Protein AF-A0A0R0HKE1-F1 (afdb_monomer_lite)

Structure (mmCIF, N/CA/C/O backbone):
data_AF-A0A0R0HKE1-F1
#
_entry.id   AF-A0A0R0HKE1-F1
#
loop_
_atom_site.group_PDB
_atom_site.id
_atom_site.type_symbol
_atom_site.label_atom_id
_atom_site.label_alt_id
_atom_site.label_comp_id
_atom_site.label_asym_id
_atom_site.label_entity_id
_atom_site.label_seq_id
_atom_site.pdbx_PDB_ins_code
_atom_site.Cartn_x
_atom_site.Cartn_y
_atom_site.Cartn_z
_atom_site.occupancy
_atom_site.B_iso_or_equiv
_atom_site.auth_seq_id
_atom_site.auth_comp_id
_atom_site.auth_asym_id
_atom_site.auth_atom_id
_atom_site.pdbx_PDB_model_num
ATOM 1 N N . MET A 1 1 ? -34.635 -95.091 41.620 1.00 47.88 1 MET A N 1
ATOM 2 C CA . MET A 1 1 ? -33.522 -95.047 40.649 1.00 47.88 1 MET A CA 1
ATOM 3 C C . MET A 1 1 ? -33.398 -93.628 40.134 1.00 47.88 1 MET A C 1
ATOM 5 O O . MET A 1 1 ? -34.399 -92.927 40.100 1.00 47.88 1 MET A O 1
ATOM 9 N N . ALA A 1 2 ? -32.154 -93.229 39.904 1.00 53.66 2 ALA A N 1
ATOM 10 C CA . ALA A 1 2 ? -31.655 -91.871 39.761 1.00 53.66 2 ALA A CA 1
ATOM 11 C C . ALA A 1 2 ? -31.884 -91.221 38.379 1.00 53.66 2 ALA A C 1
ATOM 13 O O . ALA A 1 2 ? -32.395 -91.864 37.466 1.00 53.66 2 ALA A O 1
ATOM 14 N N . GLU A 1 3 ? -31.362 -89.985 38.308 1.00 46.91 3 GLU A N 1
ATOM 15 C CA . GLU A 1 3 ? -30.848 -89.200 37.160 1.00 46.91 3 GLU A CA 1
ATOM 16 C C . GLU A 1 3 ? -31.776 -88.070 36.671 1.00 46.91 3 GLU A C 1
ATOM 18 O O . GLU A 1 3 ? -32.877 -88.321 36.200 1.00 46.91 3 GLU A O 1
ATOM 23 N N . THR A 1 4 ? -31.541 -86.778 36.966 1.00 39.81 4 THR A N 1
ATOM 24 C CA . THR A 1 4 ? -30.466 -85.817 36.581 1.00 39.81 4 THR A CA 1
ATOM 25 C C . THR A 1 4 ? -30.254 -85.638 35.077 1.00 39.81 4 THR A C 1
ATOM 27 O O . THR A 1 4 ? -29.653 -86.503 34.457 1.00 39.81 4 THR A O 1
ATOM 30 N N . SER A 1 5 ? -30.634 -84.471 34.535 1.00 52.09 5 SER A N 1
ATOM 31 C CA . SER A 1 5 ? -29.903 -83.693 33.503 1.00 52.09 5 SER A CA 1
ATOM 32 C C . SER A 1 5 ? -30.740 -82.441 33.169 1.00 52.09 5 SER A C 1
ATOM 34 O O . SER A 1 5 ? -31.881 -82.569 32.739 1.00 52.09 5 SER A O 1
ATOM 36 N N . ASN A 1 6 ? -30.378 -81.243 33.640 1.00 40.50 6 ASN A N 1
ATOM 37 C CA . ASN A 1 6 ? -29.458 -80.280 33.009 1.00 40.50 6 ASN A CA 1
ATOM 38 C C . ASN A 1 6 ? -29.952 -79.746 31.645 1.00 40.50 6 ASN A C 1
ATOM 40 O O . ASN A 1 6 ? -30.157 -80.512 30.709 1.00 40.50 6 ASN A O 1
ATOM 44 N N . GLY A 1 7 ? -30.082 -78.419 31.529 1.00 43.66 7 GLY A N 1
ATOM 45 C CA . GLY A 1 7 ? -30.413 -77.762 30.265 1.00 43.66 7 GLY A CA 1
ATOM 46 C C . GLY A 1 7 ? -30.599 -76.244 30.329 1.00 43.66 7 GLY A C 1
ATOM 47 O O . GLY A 1 7 ? -31.636 -75.749 29.917 1.00 43.66 7 GLY A O 1
ATOM 48 N N . ASN A 1 8 ? -29.597 -75.531 30.850 1.00 42.19 8 ASN A N 1
ATOM 49 C CA . ASN A 1 8 ? -29.173 -74.170 30.479 1.00 42.19 8 ASN A CA 1
ATOM 50 C C . ASN A 1 8 ? -30.245 -73.084 30.243 1.00 42.19 8 ASN A C 1
ATOM 52 O O . ASN A 1 8 ? -30.554 -72.725 29.108 1.00 42.19 8 ASN A O 1
ATOM 56 N N . GLY A 1 9 ? -30.663 -72.428 31.327 1.00 38.47 9 GLY A N 1
ATOM 57 C CA . GLY A 1 9 ? -31.115 -71.039 31.277 1.00 38.47 9 GLY A CA 1
ATOM 58 C C . GLY A 1 9 ? -29.914 -70.102 31.386 1.00 38.47 9 GLY A C 1
ATOM 59 O O . GLY A 1 9 ? -29.449 -69.829 32.488 1.00 38.47 9 GLY A O 1
ATOM 60 N N . VAL A 1 10 ? -29.398 -69.620 30.254 1.00 47.22 10 VAL A N 1
ATOM 61 C CA . VAL A 1 10 ? -28.525 -68.438 30.234 1.00 47.22 10 VAL A CA 1
ATOM 62 C C . VAL A 1 10 ? -29.446 -67.227 30.352 1.00 47.22 10 VAL A C 1
ATOM 64 O O . VAL A 1 10 ? -29.939 -66.711 29.351 1.00 47.22 10 VAL A O 1
ATOM 67 N N . TYR A 1 11 ? -29.744 -66.821 31.585 1.00 45.66 11 TYR A N 1
ATOM 68 C CA . TYR A 1 11 ? -30.263 -65.484 31.849 1.00 45.66 11 TYR A CA 1
ATOM 69 C C . TYR A 1 11 ? -29.076 -64.535 31.688 1.00 45.66 11 TYR A C 1
ATOM 71 O O . TYR A 1 11 ? -28.188 -64.494 32.531 1.00 45.66 11 TYR A O 1
ATOM 79 N N . VAL A 1 12 ? -29.001 -63.863 30.541 1.00 51.16 12 VAL A N 1
ATOM 80 C CA . VAL A 1 12 ? -28.091 -62.730 30.370 1.00 51.16 12 VAL A CA 1
ATOM 81 C C . VAL A 1 12 ? -28.635 -61.629 31.267 1.00 51.16 12 VAL A C 1
ATOM 83 O O . VAL A 1 12 ? -29.745 -61.150 31.035 1.00 51.16 12 VAL A O 1
ATOM 86 N N . ASP A 1 13 ? -27.875 -61.306 32.309 1.00 47.81 13 ASP A N 1
ATOM 87 C CA . ASP A 1 13 ? -28.224 -60.345 33.344 1.00 47.81 13 ASP A CA 1
ATOM 88 C C . ASP A 1 13 ? -28.735 -59.032 32.735 1.00 47.81 13 ASP A C 1
ATOM 90 O O . ASP A 1 13 ? -28.024 -58.296 32.044 1.00 47.81 13 ASP A O 1
ATOM 94 N N . GLU A 1 14 ? -30.002 -58.727 33.015 1.00 55.25 14 GLU A N 1
ATOM 95 C CA . GLU A 1 14 ? -30.660 -57.465 32.662 1.00 55.25 14 GLU A CA 1
ATOM 96 C C . GLU A 1 14 ? -29.912 -56.255 33.256 1.00 55.25 14 GLU A C 1
ATOM 98 O O . GLU A 1 14 ? -29.998 -55.143 32.726 1.00 55.25 14 GLU A O 1
ATOM 103 N N . GLU A 1 15 ? -29.101 -56.490 34.293 1.00 50.56 15 GLU A N 1
ATOM 104 C CA . GLU A 1 15 ? -28.248 -55.493 34.933 1.00 50.56 15 GLU A CA 1
ATOM 105 C C . GLU A 1 15 ? -27.239 -54.881 33.953 1.00 50.56 15 GLU A C 1
ATOM 107 O O . GLU A 1 15 ? -27.080 -53.662 33.937 1.00 50.56 15 GLU A O 1
ATOM 112 N N . GLU A 1 16 ? -26.616 -55.658 33.060 1.00 51.38 16 GLU A N 1
ATOM 113 C CA . GLU A 1 16 ? -25.599 -55.117 32.145 1.00 51.38 16 GLU A CA 1
ATOM 114 C C . GLU A 1 16 ? -26.217 -54.197 31.076 1.00 51.38 16 GLU A C 1
ATOM 116 O O . GLU A 1 16 ? -25.653 -53.150 30.731 1.00 51.38 16 GLU A O 1
ATOM 121 N N . GLN A 1 17 ? -27.430 -54.516 30.609 1.00 50.28 17 GLN A N 1
ATOM 122 C CA . GLN A 1 17 ? -28.177 -53.633 29.708 1.00 50.28 17 GLN A CA 1
ATOM 123 C C . GLN A 1 17 ? -28.678 -52.378 30.423 1.00 50.28 17 GLN A C 1
ATOM 125 O O . GLN A 1 17 ? -28.666 -51.295 29.823 1.00 50.28 17 GLN A O 1
ATOM 130 N N . GLU A 1 18 ? -29.081 -52.482 31.693 1.00 51.94 18 GLU A N 1
ATOM 131 C CA . GLU A 1 18 ? -29.431 -51.313 32.493 1.00 51.94 18 GLU A CA 1
ATOM 132 C C . GLU A 1 18 ? -28.226 -50.413 32.737 1.00 51.94 18 GLU A C 1
ATOM 134 O O . GLU A 1 18 ? -28.374 -49.207 32.554 1.00 51.94 18 GLU A O 1
ATOM 139 N N . VAL A 1 19 ? -27.029 -50.934 33.031 1.00 54.69 19 VAL A N 1
ATOM 140 C CA . VAL A 1 19 ? -25.838 -50.091 33.256 1.00 54.69 19 VAL A CA 1
ATOM 141 C C . VAL A 1 19 ? -25.458 -49.321 31.986 1.00 54.69 19 VAL A C 1
ATOM 143 O O . VAL A 1 19 ? -25.147 -48.127 32.056 1.00 54.69 19 VAL A O 1
ATOM 146 N N . VAL A 1 20 ? -25.545 -49.947 30.805 1.00 53.75 20 VAL A N 1
ATOM 147 C CA . VAL A 1 20 ? -25.285 -49.268 29.521 1.00 53.75 20 VAL A CA 1
ATOM 148 C C . VAL A 1 20 ? -26.361 -48.219 29.221 1.00 53.75 20 VAL A C 1
ATOM 150 O O . VAL A 1 20 ? -26.028 -47.089 28.844 1.00 53.75 20 VAL A O 1
ATOM 153 N N . LYS A 1 21 ? -27.645 -48.525 29.464 1.00 50.12 21 LYS A N 1
ATOM 154 C CA . LYS A 1 21 ? -28.737 -47.544 29.340 1.00 50.12 21 LYS A CA 1
ATOM 155 C C . LYS A 1 21 ? -28.609 -46.414 30.352 1.00 50.12 21 LYS A C 1
ATOM 157 O O . LYS A 1 21 ? -28.905 -45.279 29.994 1.00 50.12 21 LYS A O 1
ATOM 162 N N . LEU A 1 22 ? -28.171 -46.676 31.582 1.00 50.91 22 LEU A N 1
ATOM 163 C CA . LEU A 1 22 ? -27.984 -45.661 32.615 1.00 50.91 22 LEU A CA 1
ATOM 164 C C . LEU A 1 22 ? -26.790 -44.774 32.284 1.00 50.91 22 LEU A C 1
ATOM 166 O O . LEU A 1 22 ? -26.900 -43.564 32.451 1.00 50.91 22 LEU A O 1
ATOM 170 N N . LYS A 1 23 ? -25.700 -45.319 31.727 1.00 48.62 23 LYS A N 1
ATOM 171 C CA . LYS A 1 23 ? -24.593 -44.512 31.191 1.00 48.62 23 LYS A CA 1
ATOM 172 C C . LYS A 1 23 ? -25.052 -43.626 30.036 1.00 48.62 23 LYS A C 1
ATOM 174 O O . LYS A 1 23 ? -24.821 -42.423 30.091 1.00 48.62 23 LYS A O 1
ATOM 179 N N . GLN A 1 24 ? -25.790 -44.154 29.056 1.00 47.34 24 GLN A N 1
ATOM 180 C CA . GLN A 1 24 ? -26.338 -43.336 27.961 1.00 47.34 24 GLN A CA 1
ATOM 181 C C . GLN A 1 24 ? -27.405 -42.329 28.430 1.00 47.34 24 GLN A C 1
ATOM 183 O O . GLN A 1 24 ? -27.478 -41.215 27.910 1.00 47.34 24 GLN A O 1
ATOM 188 N N . LYS A 1 25 ? -28.221 -42.674 29.432 1.00 39.97 25 LYS A N 1
ATOM 189 C CA . LYS A 1 25 ? -29.241 -41.790 30.024 1.00 39.97 25 LYS A CA 1
ATOM 190 C C . LYS A 1 25 ? -28.615 -40.713 30.913 1.00 39.97 25 LYS A C 1
ATOM 192 O O . LYS A 1 25 ? -29.125 -39.598 30.937 1.00 39.97 25 LYS A O 1
ATOM 197 N N . THR A 1 26 ? -27.491 -41.017 31.562 1.00 43.16 26 THR A N 1
ATOM 198 C CA . THR A 1 26 ? -26.668 -40.058 32.317 1.00 43.16 26 THR A CA 1
ATOM 199 C C . THR A 1 26 ? -25.908 -39.130 31.369 1.00 43.16 26 THR A C 1
ATOM 201 O O . THR A 1 26 ? -25.784 -37.944 31.637 1.00 43.16 26 THR A O 1
ATOM 204 N N . GLN A 1 27 ? -25.504 -39.612 30.193 1.00 41.41 27 GLN A N 1
ATOM 205 C CA . GLN A 1 27 ? -24.909 -38.778 29.143 1.00 41.41 27 GLN A CA 1
ATOM 206 C C . GLN A 1 27 ? -25.947 -37.878 28.438 1.00 41.41 27 GLN A C 1
ATOM 208 O O . GLN A 1 27 ? -25.608 -36.843 27.881 1.00 41.41 27 GLN A O 1
ATOM 213 N N . ARG A 1 28 ? -27.240 -38.226 28.518 1.00 40.66 28 ARG A N 1
ATOM 214 C CA . ARG A 1 28 ? -28.392 -37.388 28.124 1.00 40.66 28 ARG A CA 1
ATOM 215 C C . ARG A 1 28 ? -28.897 -36.484 29.254 1.00 40.66 28 ARG A C 1
ATOM 217 O O . ARG A 1 28 ? -30.002 -35.939 29.154 1.00 40.66 28 ARG A O 1
ATOM 224 N N . VAL A 1 29 ? -28.130 -36.311 30.331 1.00 50.50 29 VAL A N 1
ATOM 225 C CA . VAL A 1 29 ? -28.393 -35.269 31.328 1.00 50.50 29 VAL A CA 1
ATOM 226 C C . VAL A 1 29 ? -28.126 -33.941 30.644 1.00 50.50 29 VAL A C 1
ATOM 228 O O . VAL A 1 29 ? -26.983 -33.527 30.538 1.00 50.50 29 VAL A O 1
ATOM 231 N N . LYS A 1 30 ? -29.205 -33.344 30.117 1.00 50.00 30 LYS A N 1
ATOM 232 C CA . LYS A 1 30 ? -29.354 -31.939 29.711 1.00 50.00 30 LYS A CA 1
ATOM 233 C C . LYS A 1 30 ? -28.065 -31.143 29.917 1.00 50.00 30 LYS A C 1
ATOM 235 O O . LYS A 1 30 ? -27.877 -30.557 30.982 1.00 50.00 30 LYS A O 1
ATOM 240 N N . GLU A 1 31 ? -27.185 -31.152 28.921 1.00 53.31 31 GLU A N 1
ATOM 241 C CA . GLU A 1 31 ? -25.946 -30.392 29.006 1.00 53.31 31 GLU A CA 1
ATOM 242 C C . GLU A 1 31 ? -26.328 -28.913 29.081 1.00 53.31 31 GLU A C 1
ATOM 244 O O . GLU A 1 31 ? -26.858 -28.321 28.138 1.00 53.31 31 GLU A O 1
ATOM 249 N N . THR A 1 32 ? -26.181 -28.333 30.267 1.00 58.59 32 THR A N 1
ATOM 250 C CA . THR A 1 32 ? -26.421 -26.909 30.459 1.00 58.59 32 THR A CA 1
ATOM 251 C C . THR A 1 32 ? -25.209 -26.154 29.922 1.00 58.59 32 THR A C 1
ATOM 253 O O . THR A 1 32 ? -24.075 -26.614 30.043 1.00 58.59 32 THR A O 1
ATOM 256 N N . LEU A 1 33 ? -25.443 -24.986 29.313 1.00 59.72 33 LEU A N 1
ATOM 257 C CA . LEU A 1 33 ? -24.406 -24.131 28.721 1.00 59.72 33 LEU A CA 1
ATOM 258 C C . LEU A 1 33 ? -23.113 -23.983 29.566 1.00 59.72 33 LEU A C 1
ATOM 260 O O . LEU A 1 33 ? -22.033 -24.069 28.980 1.00 59.72 33 LEU A O 1
ATOM 264 N N . PRO A 1 34 ? -23.165 -23.787 30.907 1.00 65.94 34 PRO A N 1
ATOM 265 C CA . PRO A 1 34 ? -21.950 -23.692 31.719 1.00 65.94 34 PRO A CA 1
ATOM 266 C C . PRO A 1 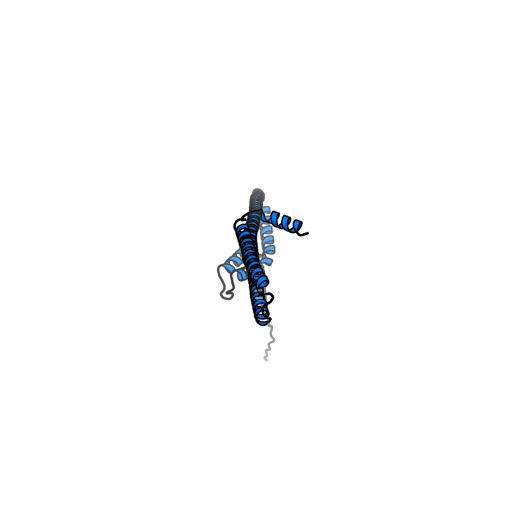34 ? -21.121 -24.981 31.753 1.00 65.94 34 PRO A C 1
ATOM 268 O O . PRO A 1 34 ? -19.901 -24.884 31.828 1.00 65.94 34 PRO A O 1
ATOM 271 N N . GLU A 1 35 ? -21.735 -26.162 31.654 1.00 71.62 35 GLU A N 1
ATOM 272 C CA . GLU A 1 35 ? -21.013 -27.441 31.645 1.00 71.62 35 GLU A CA 1
ATOM 273 C C . GLU A 1 35 ? -20.192 -27.589 30.359 1.00 71.62 35 GLU A C 1
ATOM 275 O O . GLU A 1 35 ? -18.999 -27.886 30.401 1.00 71.62 35 GLU A O 1
ATOM 280 N N . VAL A 1 36 ? -20.803 -27.275 29.211 1.00 70.12 36 VAL A N 1
ATOM 281 C CA . VAL A 1 36 ? -20.123 -27.286 27.907 1.00 70.12 36 VAL A CA 1
ATOM 282 C C . VAL A 1 36 ? -18.983 -26.264 27.890 1.00 70.12 36 VAL A C 1
ATOM 284 O O . VAL A 1 36 ? -17.879 -26.574 27.445 1.00 70.12 36 VAL A O 1
ATOM 287 N N . LEU A 1 37 ? -19.212 -25.058 28.422 1.00 70.31 37 LEU A N 1
ATOM 288 C CA . LEU A 1 37 ? -18.184 -24.017 28.520 1.00 70.31 37 LEU A CA 1
ATOM 289 C C . LEU A 1 37 ? -17.040 -24.414 29.453 1.00 70.31 37 LEU A C 1
ATOM 291 O O . LEU A 1 37 ? -15.881 -24.188 29.113 1.00 70.31 37 LEU A O 1
ATOM 295 N N . ASN A 1 38 ? -17.343 -25.028 30.595 1.00 77.56 38 ASN A N 1
ATOM 296 C CA . ASN A 1 38 ? -16.332 -25.534 31.515 1.00 77.56 38 ASN A CA 1
ATOM 297 C C . ASN A 1 38 ? -15.515 -26.657 30.866 1.00 77.56 38 ASN A C 1
ATOM 299 O O . ASN A 1 38 ? -14.299 -26.689 31.017 1.00 77.56 38 ASN A O 1
ATOM 303 N N . ARG A 1 39 ? -16.151 -27.531 30.076 1.00 68.75 39 ARG A N 1
ATOM 304 C CA . ARG A 1 39 ? -15.473 -28.590 29.319 1.00 68.75 39 ARG A CA 1
ATOM 305 C C . ARG A 1 39 ? -14.574 -28.038 28.213 1.00 68.75 39 ARG A C 1
ATOM 307 O O . ARG A 1 39 ? -13.469 -28.533 28.029 1.00 68.75 39 ARG A O 1
ATOM 314 N N . ILE A 1 40 ? -15.005 -26.990 27.509 1.00 66.81 40 ILE A N 1
ATOM 315 C CA . ILE A 1 40 ? -14.167 -26.278 26.530 1.00 66.81 40 ILE A CA 1
ATOM 316 C C . ILE A 1 40 ? -12.988 -25.602 27.240 1.00 66.81 40 ILE A C 1
ATOM 318 O O . ILE A 1 40 ? -11.846 -25.733 26.806 1.00 66.81 40 ILE A O 1
ATOM 322 N N . ALA A 1 41 ? -13.244 -24.899 28.345 1.00 69.25 41 ALA A N 1
ATOM 323 C CA . ALA A 1 41 ? -12.210 -24.227 29.120 1.00 69.25 41 ALA A CA 1
ATOM 324 C C . ALA A 1 41 ? -11.193 -25.231 29.677 1.00 69.25 41 ALA A C 1
ATOM 326 O O . ALA A 1 41 ? -9.993 -25.040 29.496 1.00 69.25 41 ALA A O 1
ATOM 327 N N . SER A 1 42 ? -11.641 -26.336 30.273 1.00 69.25 42 SER A N 1
ATOM 328 C CA . SER A 1 42 ? -10.759 -27.390 30.775 1.00 69.25 42 SER A CA 1
ATOM 329 C C . SER A 1 42 ? -9.979 -28.056 29.643 1.00 69.25 42 SER A C 1
ATOM 331 O O . SER A 1 42 ? -8.769 -28.217 29.766 1.00 69.25 42 SER A O 1
ATOM 333 N N . ALA A 1 43 ? -10.608 -28.317 28.494 1.00 66.12 43 ALA A N 1
ATOM 334 C CA . ALA A 1 43 ? -9.938 -28.848 27.311 1.00 66.12 43 ALA A CA 1
ATOM 335 C C . ALA A 1 43 ? -8.930 -27.875 26.679 1.00 66.12 43 ALA A C 1
ATOM 337 O O . ALA A 1 43 ? -8.092 -28.321 25.896 1.00 66.12 43 ALA A O 1
ATOM 338 N N . ILE A 1 44 ? -8.974 -26.573 26.986 1.00 63.62 44 ILE A N 1
ATOM 339 C CA . ILE A 1 44 ? -7.973 -25.577 26.569 1.00 63.62 44 ILE A CA 1
ATOM 340 C C . ILE A 1 44 ? -6.873 -25.433 27.635 1.00 63.62 44 ILE A C 1
ATOM 342 O O . ILE A 1 44 ? -5.692 -25.464 27.283 1.00 63.62 44 ILE A O 1
ATOM 346 N N . LEU A 1 45 ? -7.242 -25.313 28.917 1.00 66.94 45 LEU A N 1
ATOM 347 C CA . LEU A 1 45 ? -6.326 -25.059 30.038 1.00 66.94 45 LEU A CA 1
ATOM 348 C C . LEU A 1 45 ? -5.541 -26.305 30.484 1.00 66.94 45 LEU A C 1
ATOM 350 O O . LEU A 1 45 ? -4.365 -26.183 30.816 1.00 66.94 45 LEU A O 1
ATOM 354 N N . PHE A 1 46 ? -6.146 -27.496 30.458 1.00 62.69 46 PHE A N 1
ATOM 355 C CA . PHE A 1 46 ? -5.540 -28.758 30.898 1.00 62.69 46 PHE A CA 1
ATOM 356 C C . PHE A 1 46 ? -5.452 -29.750 29.722 1.00 62.69 46 PHE A C 1
ATOM 358 O O . PHE A 1 46 ? -6.407 -30.471 29.438 1.00 62.69 46 PHE A O 1
ATOM 365 N N . PRO A 1 47 ? -4.339 -29.760 28.963 1.00 54.50 47 PRO A N 1
ATOM 366 C CA . PRO A 1 47 ? -4.142 -30.700 27.861 1.00 54.50 47 PRO A CA 1
ATOM 367 C C . PRO A 1 47 ? -4.023 -32.144 28.321 1.00 54.50 47 PRO A C 1
ATOM 369 O O . PRO A 1 47 ? -3.144 -32.490 29.104 1.00 54.50 47 PRO A O 1
ATOM 372 N N . GLU A 1 48 ? -4.829 -33.002 27.708 1.00 55.41 48 GLU A N 1
ATOM 373 C CA . GLU A 1 48 ? -4.542 -34.427 27.635 1.00 55.41 48 GLU A CA 1
ATOM 374 C C . GLU A 1 48 ? -3.367 -34.639 26.653 1.00 55.41 48 GLU A C 1
ATOM 376 O O . GLU A 1 48 ? -3.385 -34.076 25.549 1.00 55.41 48 GLU A O 1
ATOM 381 N N . PRO A 1 49 ? -2.311 -35.392 27.024 1.00 56.62 49 PRO A N 1
ATOM 382 C CA . PRO A 1 49 ? -1.025 -35.417 26.311 1.00 56.62 49 PRO A CA 1
ATOM 383 C C . PRO A 1 49 ? -1.054 -36.013 24.890 1.00 56.62 49 PRO A C 1
ATOM 385 O O . PRO A 1 49 ? -0.012 -36.089 24.245 1.00 56.62 49 PRO A O 1
ATOM 388 N N . ALA A 1 50 ? -2.216 -36.404 24.362 1.00 57.88 50 ALA A N 1
ATOM 389 C CA . ALA A 1 50 ? -2.340 -37.014 23.038 1.00 57.88 50 ALA A CA 1
ATOM 390 C C . ALA A 1 50 ? -2.367 -36.013 21.858 1.00 57.88 50 ALA A C 1
ATOM 392 O O . ALA A 1 50 ? -2.216 -36.435 20.714 1.00 57.88 50 ALA A O 1
ATOM 393 N N . TYR A 1 51 ? -2.536 -34.700 22.089 1.00 55.03 51 TYR A N 1
ATOM 394 C CA . TYR A 1 51 ? -2.677 -33.709 21.004 1.00 55.03 51 TYR A CA 1
ATOM 395 C C . TYR A 1 51 ? -1.782 -32.469 21.181 1.00 55.03 51 TYR A C 1
ATOM 397 O O . TYR A 1 51 ? -2.236 -31.373 21.512 1.00 55.03 51 TYR A O 1
ATOM 405 N N . SER A 1 52 ? -0.494 -32.624 20.876 1.00 53.44 52 SER A N 1
ATOM 406 C CA . SER A 1 52 ? 0.521 -31.562 20.775 1.00 53.44 52 SER A CA 1
ATOM 407 C C . SER A 1 52 ? 0.430 -30.774 19.450 1.00 53.44 52 SER A C 1
ATOM 409 O O . SER A 1 52 ? 1.384 -30.670 18.682 1.00 53.44 52 SER A O 1
ATOM 411 N N . GLY A 1 53 ? -0.747 -30.219 19.145 1.00 58.50 53 GLY A N 1
ATOM 412 C CA . GLY A 1 53 ? -0.972 -29.335 17.992 1.00 58.50 53 GLY A CA 1
ATOM 413 C C . GLY A 1 53 ? -1.045 -27.855 18.382 1.00 58.50 53 GLY A C 1
ATOM 414 O O . GLY A 1 53 ? -1.423 -27.530 19.506 1.00 58.50 53 GLY A O 1
ATOM 415 N N . SER A 1 54 ? -0.718 -26.950 17.447 1.00 68.50 54 SER A N 1
ATOM 416 C CA . SER A 1 54 ? -0.793 -25.493 17.654 1.00 68.50 54 SER A CA 1
ATOM 417 C C . SER A 1 54 ? -2.147 -25.067 18.238 1.00 68.50 54 SER A C 1
ATOM 419 O O . SER A 1 54 ? -3.195 -25.593 17.852 1.00 68.50 54 SER A O 1
ATOM 421 N N . LEU A 1 55 ? -2.134 -24.096 19.160 1.00 66.62 55 LEU A N 1
ATOM 422 C CA . LEU A 1 55 ? -3.317 -23.638 19.908 1.00 66.62 55 LEU A CA 1
ATOM 423 C C . LEU A 1 55 ? -4.529 -23.366 19.002 1.00 66.62 55 LEU A C 1
ATOM 425 O O . LEU A 1 55 ? -5.653 -23.714 19.348 1.00 66.62 55 LEU A O 1
ATOM 429 N N . LEU A 1 56 ? -4.297 -22.832 17.798 1.00 63.81 56 LEU A N 1
ATOM 430 C CA . LEU A 1 56 ? -5.342 -22.568 16.806 1.00 63.81 56 LEU A CA 1
ATOM 431 C C . LEU A 1 56 ? -6.019 -23.838 16.283 1.00 63.81 56 LEU A C 1
ATOM 433 O O . LEU A 1 56 ? -7.237 -23.854 16.111 1.00 63.81 56 LEU A O 1
ATOM 437 N N . ARG A 1 57 ? -5.256 -24.912 16.037 1.00 69.62 57 ARG A N 1
ATOM 438 C CA . ARG A 1 57 ? -5.819 -26.205 15.624 1.00 69.62 57 ARG A CA 1
ATOM 439 C C . ARG A 1 57 ? -6.653 -26.802 16.751 1.00 69.62 57 ARG A C 1
ATOM 441 O O . ARG A 1 57 ? -7.721 -27.337 16.484 1.00 69.62 57 ARG A O 1
ATOM 448 N N . ARG A 1 58 ? -6.196 -26.659 17.995 1.00 62.91 58 ARG A N 1
ATOM 449 C CA . ARG A 1 58 ? -6.899 -27.140 19.190 1.00 62.91 58 ARG A CA 1
ATOM 450 C C . ARG A 1 58 ? -8.210 -26.393 19.433 1.00 62.91 58 ARG A C 1
ATOM 452 O O . ARG A 1 58 ? -9.229 -27.037 19.656 1.00 62.91 58 ARG A O 1
ATOM 459 N N . ILE A 1 59 ? -8.207 -25.065 19.291 1.00 72.31 59 ILE A N 1
ATOM 460 C CA . ILE A 1 59 ? -9.426 -24.245 19.347 1.00 72.31 59 ILE A CA 1
ATOM 461 C C . ILE A 1 59 ? -10.374 -24.640 18.212 1.00 72.31 59 ILE A C 1
ATOM 463 O O . ILE A 1 59 ? -11.542 -24.899 18.473 1.00 72.31 59 ILE A O 1
ATOM 467 N N . LYS A 1 60 ? -9.885 -24.763 16.968 1.00 76.94 60 LYS A N 1
ATOM 468 C CA . LYS A 1 60 ? -10.718 -25.202 15.836 1.00 76.94 60 LYS A CA 1
ATOM 469 C C . LYS A 1 60 ? -11.339 -26.582 16.059 1.00 76.94 60 LYS A C 1
ATOM 471 O O . LYS A 1 60 ? -12.514 -26.740 15.759 1.00 76.94 60 LYS A O 1
ATOM 476 N N . LEU A 1 61 ? -10.579 -27.555 16.567 1.00 74.44 61 LEU A N 1
ATOM 477 C CA . LEU A 1 61 ? -11.074 -28.912 16.825 1.00 74.44 61 LEU A CA 1
ATOM 478 C C . LEU A 1 61 ? -12.113 -28.932 17.950 1.00 74.44 61 LEU A C 1
ATOM 480 O O . LEU A 1 61 ? -13.196 -29.467 17.754 1.00 74.44 61 LEU A O 1
ATOM 484 N N . SER A 1 62 ? -11.822 -28.302 19.090 1.00 71.69 62 SER A N 1
ATOM 485 C CA . SER A 1 62 ? -12.756 -28.252 20.223 1.00 71.69 62 SER A CA 1
ATOM 486 C C . SER A 1 62 ? -14.033 -27.476 19.879 1.00 71.69 62 SER A C 1
ATOM 488 O O . SER A 1 62 ? -15.131 -27.904 20.220 1.00 71.69 62 SER A O 1
ATOM 490 N N . VAL A 1 63 ? -13.918 -26.375 19.129 1.00 70.62 63 VAL A N 1
ATOM 491 C CA . VAL A 1 63 ? -15.086 -25.639 18.629 1.00 70.62 63 VAL A CA 1
ATOM 492 C C . VAL A 1 63 ? -15.861 -26.467 17.612 1.00 70.62 63 VAL A C 1
ATOM 494 O O . VAL A 1 63 ? -17.080 -26.472 17.681 1.00 70.62 63 VAL A O 1
ATOM 497 N N . ALA A 1 64 ? -15.210 -27.181 16.692 1.00 76.50 64 ALA A N 1
ATOM 498 C CA . ALA A 1 64 ? -15.917 -28.033 15.736 1.00 76.50 64 ALA A CA 1
ATOM 499 C C . ALA A 1 64 ? -16.706 -29.156 16.431 1.00 76.50 64 ALA A C 1
ATOM 501 O O . ALA A 1 64 ? -17.825 -29.449 16.018 1.00 76.50 64 ALA A O 1
ATOM 502 N N . ASP A 1 65 ? -16.151 -29.731 17.500 1.00 73.44 65 ASP A N 1
ATOM 503 C CA . ASP A 1 65 ? -16.780 -30.821 18.253 1.00 73.44 65 ASP A CA 1
ATOM 504 C C . ASP A 1 65 ? -17.938 -30.331 19.145 1.00 73.44 65 ASP A C 1
ATOM 506 O O . ASP A 1 65 ? -18.956 -31.003 19.295 1.00 73.44 65 ASP A O 1
ATOM 510 N N . HIS A 1 66 ? -17.833 -29.117 19.699 1.00 66.56 66 HIS A N 1
ATOM 511 C CA . HIS A 1 66 ? -18.834 -28.574 20.628 1.00 66.56 66 HIS A CA 1
ATOM 512 C C . HIS A 1 66 ? -19.814 -27.567 20.009 1.00 66.56 66 HIS A C 1
ATOM 514 O O . HIS A 1 66 ? -20.875 -27.324 20.582 1.00 66.56 66 HIS A O 1
ATOM 520 N N . ALA A 1 67 ? -19.532 -27.009 18.828 1.00 73.25 67 ALA A N 1
ATOM 521 C CA . ALA A 1 67 ? -20.438 -26.117 18.100 1.00 73.25 67 ALA A CA 1
ATOM 522 C C . ALA A 1 67 ? -21.853 -26.687 17.890 1.00 73.25 67 ALA A C 1
ATOM 524 O O . ALA A 1 67 ? -22.802 -25.932 18.117 1.00 73.25 67 ALA A O 1
ATOM 525 N N . PRO A 1 68 ? -22.055 -27.969 17.509 1.00 76.25 68 PRO A N 1
ATOM 526 C CA . PRO A 1 68 ? -23.407 -28.508 17.356 1.00 76.25 68 PRO A CA 1
ATOM 527 C C . PRO A 1 68 ? -24.161 -28.660 18.688 1.00 76.25 68 PRO A C 1
ATOM 529 O O . PRO A 1 68 ? -25.387 -28.737 18.676 1.00 76.25 68 PRO A O 1
ATOM 532 N N . LEU A 1 69 ? -23.470 -28.648 19.835 1.00 74.06 69 LEU A N 1
ATOM 533 C CA . LEU A 1 69 ? -24.088 -28.744 21.166 1.00 74.06 69 LEU A CA 1
ATOM 534 C C . LEU A 1 69 ? -24.580 -27.384 21.687 1.00 74.06 69 LEU A C 1
ATOM 536 O O . LEU A 1 69 ? -25.528 -27.321 22.469 1.00 74.06 69 LEU A O 1
ATOM 540 N N . LEU A 1 70 ? -23.987 -26.279 21.222 1.00 76.69 70 LEU A N 1
ATOM 541 C CA . LEU A 1 70 ? -24.370 -24.917 21.608 1.00 76.69 70 LEU A CA 1
ATOM 542 C C . LEU A 1 70 ? -25.841 -24.560 21.326 1.00 76.69 70 LEU A C 1
ATOM 544 O O . LEU A 1 70 ? -26.474 -23.996 22.224 1.00 76.69 70 LEU A O 1
ATOM 548 N N . PRO A 1 71 ? -26.429 -24.848 20.143 1.00 79.31 71 PRO A N 1
ATOM 549 C CA . PRO A 1 71 ? -27.835 -24.537 19.904 1.00 79.31 71 PRO A CA 1
ATOM 550 C C . PRO A 1 71 ? -28.757 -25.312 20.853 1.00 79.31 71 PRO A C 1
ATOM 552 O O . PRO A 1 71 ? -29.673 -24.714 21.424 1.00 79.31 71 PRO A O 1
ATOM 555 N N . GLU A 1 72 ? -28.482 -26.596 21.094 1.00 80.38 72 GLU A N 1
ATOM 556 C CA . GLU A 1 72 ? -29.278 -27.438 21.992 1.00 80.38 72 GLU A CA 1
ATOM 557 C C . GLU A 1 72 ? -29.189 -26.936 23.447 1.00 80.38 72 GLU A C 1
ATOM 559 O O . GLU A 1 72 ? -30.214 -26.727 24.107 1.00 80.38 72 GLU A O 1
ATOM 564 N N . ALA A 1 73 ? -27.973 -26.635 23.915 1.00 77.75 73 ALA A N 1
ATOM 565 C CA . ALA A 1 73 ? -27.713 -26.089 25.244 1.00 77.75 73 ALA A CA 1
ATOM 566 C C . ALA A 1 73 ? -28.350 -24.701 25.434 1.00 77.75 73 ALA A C 1
ATOM 568 O O . ALA A 1 73 ? -28.987 -24.446 26.458 1.00 77.75 73 ALA A O 1
ATOM 569 N N . SER A 1 74 ? -28.264 -23.818 24.430 1.00 82.00 74 SER A N 1
ATOM 570 C CA . SER A 1 74 ? -28.881 -22.485 24.478 1.00 82.00 74 SER A CA 1
ATOM 571 C C . SER A 1 74 ? -30.401 -22.564 24.610 1.00 82.00 74 SER A C 1
ATOM 573 O O . SER A 1 74 ? -31.006 -21.848 25.411 1.00 82.00 74 SER A O 1
ATOM 575 N N . LYS A 1 75 ? -31.029 -23.490 23.878 1.00 82.00 75 LYS A N 1
ATOM 576 C CA . LYS A 1 75 ? -32.475 -23.694 23.898 1.00 82.00 75 LYS A CA 1
ATOM 577 C C . LYS A 1 75 ? -32.934 -24.266 25.234 1.00 82.00 75 LYS A C 1
ATOM 579 O O . LYS A 1 75 ? -33.992 -23.867 25.722 1.00 82.00 75 LYS A O 1
ATOM 584 N N . ASN A 1 76 ? -32.155 -25.167 25.838 1.00 83.06 76 ASN A N 1
ATOM 585 C CA . ASN A 1 76 ? -32.449 -25.680 27.174 1.00 83.06 76 ASN A CA 1
ATOM 586 C C . ASN A 1 76 ? -32.318 -24.576 28.237 1.00 83.06 76 ASN A C 1
ATOM 588 O O . ASN A 1 76 ? -33.257 -24.365 29.001 1.00 83.06 76 ASN A O 1
ATOM 592 N N . SER A 1 77 ? -31.239 -23.790 28.216 1.00 79.12 77 SER A N 1
ATOM 593 C CA . SER A 1 77 ? -31.066 -22.661 29.140 1.00 79.12 77 SER A CA 1
ATOM 594 C C . SER A 1 77 ? -32.159 -21.596 28.986 1.00 79.12 77 SER A C 1
ATOM 596 O O . SER A 1 77 ? -32.693 -21.122 29.986 1.00 79.12 77 SER A O 1
ATOM 598 N N . ALA A 1 78 ? -32.567 -21.26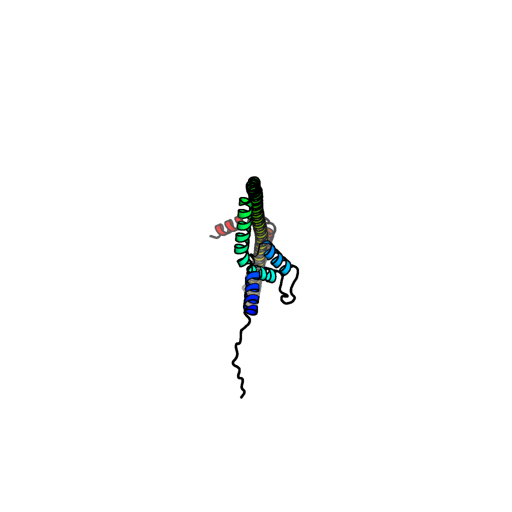0 27.758 1.00 81.12 78 ALA A N 1
ATOM 599 C CA . ALA A 1 78 ? -33.670 -20.327 27.522 1.00 81.12 78 ALA A CA 1
ATOM 600 C C . ALA A 1 78 ? -35.000 -20.847 28.093 1.00 81.12 78 ALA A C 1
ATOM 602 O O . ALA A 1 78 ? -35.768 -20.088 28.686 1.00 81.12 78 ALA A O 1
ATOM 603 N N . ARG A 1 79 ? -35.270 -22.152 27.959 1.00 82.56 79 ARG A N 1
ATOM 604 C CA . ARG A 1 79 ? -36.454 -22.788 28.554 1.00 82.56 79 ARG A CA 1
ATOM 605 C C . ARG A 1 79 ? -36.412 -22.766 30.076 1.00 82.56 79 ARG A C 1
ATOM 607 O O . ARG A 1 79 ? -37.434 -22.462 30.685 1.00 82.56 79 ARG A O 1
ATOM 614 N N . ASP A 1 80 ? -35.261 -23.052 30.674 1.00 82.00 80 ASP A N 1
ATOM 615 C CA . ASP A 1 80 ? -35.098 -23.046 32.128 1.00 82.00 80 ASP A CA 1
ATOM 616 C C . ASP A 1 80 ? -35.321 -21.637 32.703 1.00 82.00 80 ASP A C 1
ATOM 618 O O . ASP A 1 80 ? -36.058 -21.486 33.679 1.00 82.00 80 ASP A O 1
ATOM 622 N N . VAL A 1 81 ? -34.806 -20.591 32.041 1.00 78.88 81 VAL A N 1
ATOM 623 C CA . VAL A 1 81 ? -35.072 -19.188 32.411 1.00 78.88 81 VAL A CA 1
ATOM 624 C C . VAL A 1 81 ? -36.554 -18.846 32.262 1.00 78.88 81 VAL A C 1
ATOM 626 O O . VAL A 1 81 ? -37.144 -18.297 33.188 1.00 78.88 81 VAL A O 1
ATOM 629 N N . LEU A 1 82 ? -37.201 -19.213 31.151 1.00 80.69 82 LEU A N 1
ATOM 630 C CA . LEU A 1 82 ? -38.631 -18.946 30.947 1.00 80.69 82 LEU A CA 1
ATOM 631 C C . LEU A 1 82 ? -39.515 -19.634 31.997 1.00 80.69 82 LEU A C 1
ATOM 633 O O . LEU A 1 82 ? -40.448 -19.023 32.524 1.00 80.69 82 LEU A O 1
ATOM 637 N N . LEU A 1 83 ? -39.228 -20.897 32.325 1.00 79.88 83 LEU A N 1
ATOM 638 C CA . LEU A 1 83 ? -39.942 -21.627 33.373 1.00 79.88 83 LEU A CA 1
ATOM 63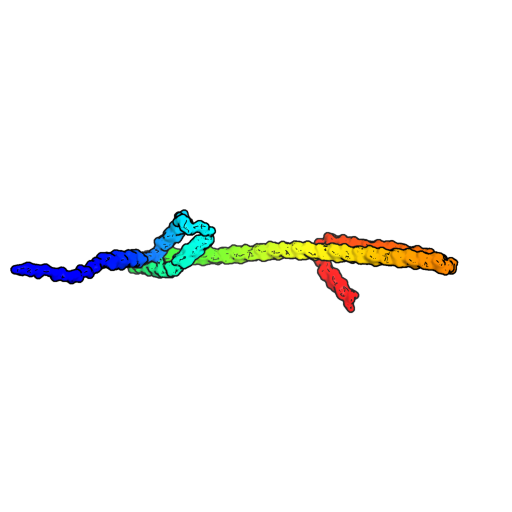9 C C . LEU A 1 83 ? -39.699 -21.009 34.752 1.00 79.88 83 LEU A C 1
ATOM 641 O O . LEU A 1 83 ? -40.641 -20.887 35.537 1.00 79.88 83 LEU A O 1
ATOM 645 N N . TRP A 1 84 ? -38.468 -20.587 35.039 1.00 80.44 84 TRP A N 1
ATOM 646 C CA . TRP A 1 84 ? -38.113 -19.905 36.281 1.00 80.44 84 TRP A CA 1
ATOM 647 C C . TRP A 1 84 ? -38.834 -18.562 36.427 1.00 80.44 84 TRP A C 1
ATOM 649 O O . TRP A 1 84 ? -39.373 -18.260 37.493 1.00 80.44 84 TRP A O 1
ATOM 659 N N . THR A 1 85 ? -38.921 -17.791 35.344 1.00 75.75 85 THR A N 1
ATOM 660 C CA . THR A 1 85 ? -39.655 -16.526 35.301 1.00 75.75 85 THR A CA 1
ATOM 661 C C . THR A 1 85 ? -41.155 -16.739 35.503 1.00 75.75 85 THR A C 1
ATOM 663 O O . THR A 1 85 ? -41.781 -15.965 36.222 1.00 75.75 85 THR A O 1
ATOM 666 N N . ARG A 1 86 ? -41.737 -17.808 34.938 1.00 79.00 86 ARG A N 1
ATOM 667 C CA . ARG A 1 86 ? -43.170 -18.127 35.081 1.00 79.00 86 ARG A CA 1
ATOM 668 C C . ARG A 1 86 ? -43.545 -18.657 36.471 1.00 79.00 86 ARG A C 1
ATOM 670 O O . ARG A 1 86 ? -44.673 -18.453 36.902 1.00 79.00 86 ARG A O 1
ATOM 677 N N . ARG A 1 87 ? -42.634 -19.352 37.162 1.00 80.44 87 ARG A N 1
ATOM 678 C CA . ARG A 1 87 ? -42.865 -19.907 38.514 1.00 80.44 87 ARG A CA 1
ATOM 679 C C . ARG A 1 87 ? -42.572 -18.920 39.654 1.00 80.44 87 ARG A C 1
ATOM 681 O O . ARG A 1 87 ? -42.768 -19.269 40.812 1.00 80.44 87 ARG A O 1
ATOM 688 N N . GLY A 1 88 ? -42.047 -17.735 39.347 1.00 76.00 88 GLY A N 1
ATOM 689 C CA . GLY A 1 88 ? -41.550 -16.776 40.332 1.00 76.00 88 GLY A CA 1
ATOM 690 C C . GLY A 1 88 ? -42.491 -15.611 40.649 1.00 76.00 88 GLY A C 1
ATOM 691 O O . GLY A 1 88 ? -43.613 -15.526 40.161 1.00 76.00 88 GLY A O 1
ATOM 692 N N . THR A 1 89 ? -41.998 -14.677 41.468 1.00 79.81 89 THR A N 1
ATOM 693 C CA . THR A 1 89 ? -42.680 -13.411 41.779 1.00 79.81 89 THR A CA 1
ATOM 694 C C . THR A 1 89 ? -42.773 -12.509 40.536 1.00 79.81 89 THR A C 1
ATOM 696 O O . THR A 1 89 ? -41.859 -12.536 39.708 1.00 79.81 89 THR A O 1
ATOM 699 N N . PRO A 1 90 ? -43.811 -11.654 40.400 1.00 76.31 90 PRO A N 1
ATOM 700 C CA . PRO A 1 90 ? -44.002 -10.784 39.228 1.00 76.31 90 PRO A CA 1
ATOM 701 C C . PRO A 1 90 ? -42.868 -9.764 39.010 1.00 76.31 90 PRO A C 1
ATOM 703 O O . PRO A 1 90 ? -42.717 -9.233 37.915 1.00 76.31 90 PRO A O 1
ATOM 706 N N . PHE A 1 91 ? -42.014 -9.531 40.012 1.00 79.31 91 PHE A N 1
ATOM 707 C CA . PHE A 1 91 ? -40.808 -8.707 39.872 1.00 79.31 91 PHE A CA 1
ATOM 708 C C . PHE A 1 91 ? -39.696 -9.381 39.056 1.00 79.31 91 PHE A C 1
ATOM 710 O O . PHE A 1 91 ? -38.906 -8.694 38.411 1.00 79.31 91 PHE A O 1
ATOM 717 N N . ARG A 1 92 ? -39.624 -10.719 39.043 1.00 81.75 92 ARG A N 1
ATOM 718 C CA . ARG A 1 92 ? -38.600 -11.459 38.290 1.00 81.75 92 ARG A CA 1
ATOM 719 C C . ARG A 1 92 ? -38.680 -11.244 36.776 1.00 81.75 92 ARG A C 1
ATOM 721 O O . ARG A 1 92 ? -37.635 -10.930 36.211 1.00 81.75 92 ARG A O 1
ATOM 728 N N . PRO A 1 93 ? -39.841 -11.362 36.094 1.00 82.62 93 PRO A N 1
ATOM 729 C CA . PRO A 1 93 ? -39.920 -11.046 34.667 1.00 82.62 93 PRO A CA 1
ATOM 730 C C . PRO A 1 93 ? -39.511 -9.604 34.374 1.00 82.62 93 PRO A C 1
ATOM 732 O O . PRO A 1 93 ? -38.762 -9.383 33.430 1.00 82.62 93 PRO A O 1
ATOM 735 N N . LEU A 1 94 ? -39.928 -8.642 35.203 1.00 86.00 94 LEU A N 1
ATOM 736 C CA . LEU A 1 94 ? -39.548 -7.237 35.030 1.00 86.00 94 LEU A CA 1
ATOM 737 C C . LEU A 1 94 ? -38.034 -7.034 35.149 1.00 86.00 94 LEU A C 1
ATOM 739 O O . LEU A 1 94 ? -37.451 -6.328 34.331 1.00 86.00 94 LEU A O 1
ATOM 743 N N . PHE A 1 95 ? -37.386 -7.696 36.110 1.00 85.38 95 PHE A N 1
ATOM 744 C CA . PHE A 1 95 ? -35.934 -7.645 36.256 1.00 85.38 95 PHE A CA 1
ATOM 745 C C . PHE A 1 95 ? -35.213 -8.287 35.066 1.00 85.38 95 PHE A C 1
ATOM 747 O O . PHE A 1 95 ? -34.304 -7.677 34.515 1.00 85.38 95 PHE A O 1
ATOM 754 N N . VAL A 1 96 ? -35.636 -9.474 34.615 1.00 87.81 96 VAL A N 1
ATOM 755 C CA . VAL A 1 96 ? -35.035 -10.132 33.439 1.00 87.81 96 VAL A CA 1
ATOM 756 C C . VAL A 1 96 ? -35.212 -9.283 32.181 1.00 87.81 96 VAL A C 1
ATOM 758 O O . VAL A 1 96 ? -34.265 -9.149 31.413 1.00 87.81 96 VAL A O 1
ATOM 761 N N . ILE A 1 97 ? -36.384 -8.671 31.983 1.00 88.25 97 ILE A N 1
ATOM 762 C CA . ILE A 1 97 ? -36.630 -7.769 30.854 1.00 88.25 97 ILE A CA 1
ATOM 763 C C . ILE A 1 97 ? -35.739 -6.529 30.968 1.00 88.25 97 ILE A C 1
ATOM 765 O O . ILE A 1 97 ? -35.050 -6.210 30.010 1.00 88.25 97 ILE A O 1
ATOM 769 N N . SER A 1 98 ? -35.687 -5.863 32.125 1.00 92.31 98 SER A N 1
ATOM 770 C CA . SER A 1 98 ? -34.884 -4.646 32.313 1.00 92.31 98 SER A CA 1
ATOM 771 C C . SER A 1 98 ? -33.379 -4.896 32.202 1.00 92.31 98 SER A C 1
ATOM 773 O O . SER A 1 98 ? -32.665 -4.109 31.590 1.00 92.31 98 SER A O 1
ATOM 775 N N . VAL A 1 99 ? -32.863 -5.974 32.792 1.00 93.25 99 VAL A N 1
ATOM 776 C CA . VAL A 1 99 ? -31.444 -6.341 32.672 1.00 93.25 99 VAL A CA 1
ATOM 777 C C . VAL A 1 99 ? -31.148 -6.813 31.249 1.00 93.25 99 VAL A C 1
ATOM 779 O O . VAL A 1 99 ? -30.117 -6.457 30.682 1.00 93.25 99 VAL A O 1
ATOM 782 N N . GLY A 1 100 ? -32.074 -7.552 30.636 1.00 90.44 100 GLY A N 1
ATOM 783 C CA . GLY A 1 100 ? -32.003 -7.983 29.243 1.00 90.44 100 GLY A CA 1
ATOM 784 C C . GLY A 1 100 ? -31.951 -6.812 28.261 1.00 90.44 100 GLY A C 1
ATOM 785 O O . GLY A 1 100 ? -31.123 -6.815 27.358 1.00 90.44 100 GLY A O 1
ATOM 786 N N . THR A 1 101 ? -32.765 -5.771 28.447 1.00 94.25 101 THR A N 1
ATOM 787 C CA . THR A 1 101 ? -32.728 -4.580 27.586 1.00 94.25 101 THR A CA 1
ATOM 788 C C . THR A 1 101 ? -31.451 -3.776 27.783 1.00 94.25 101 THR A C 1
ATOM 790 O O . THR A 1 101 ? -30.833 -3.399 26.793 1.00 94.25 101 THR A O 1
ATOM 793 N N . VAL A 1 102 ? -30.998 -3.558 29.023 1.00 95.69 102 VAL A N 1
ATOM 794 C CA . VAL A 1 102 ? -29.736 -2.845 29.297 1.00 95.69 102 VAL A CA 1
ATOM 795 C C . VAL A 1 102 ? -28.544 -3.587 28.689 1.00 95.69 102 VAL A C 1
ATOM 797 O O . VAL A 1 102 ? -27.716 -2.974 28.019 1.00 95.69 102 VAL A O 1
ATOM 800 N N . THR A 1 103 ? -28.477 -4.911 28.859 1.00 94.75 103 THR A N 1
ATOM 801 C CA . THR A 1 103 ? -27.428 -5.741 28.245 1.00 94.75 103 THR A CA 1
ATOM 802 C C . THR A 1 103 ? -27.518 -5.747 26.721 1.00 94.75 103 THR A C 1
ATOM 804 O O . THR A 1 103 ? -26.492 -5.607 26.064 1.00 94.75 103 THR A O 1
ATOM 807 N N . PHE A 1 104 ? -28.714 -5.829 26.136 1.00 93.12 104 PHE A N 1
ATOM 808 C CA . PHE A 1 104 ? -28.905 -5.775 24.685 1.00 93.12 104 PHE A CA 1
ATOM 809 C C . PHE A 1 104 ? -28.491 -4.422 24.087 1.00 93.12 104 PHE A C 1
ATOM 811 O O . PHE A 1 104 ? -27.805 -4.378 23.065 1.00 93.12 104 PHE A O 1
ATOM 818 N N . VAL A 1 105 ? -28.843 -3.314 24.744 1.00 96.62 105 VAL A N 1
ATOM 819 C CA . VAL A 1 105 ? -28.423 -1.961 24.347 1.00 96.62 105 VAL A CA 1
ATOM 820 C C . VAL A 1 105 ? -26.906 -1.814 24.467 1.00 96.62 105 VAL A C 1
ATOM 822 O O . VAL A 1 105 ? -26.270 -1.337 23.529 1.00 96.62 105 VAL A O 1
ATOM 825 N N . ALA A 1 106 ? -26.310 -2.280 25.567 1.00 96.56 106 ALA A N 1
ATOM 826 C CA . ALA A 1 106 ? -24.861 -2.259 25.758 1.00 96.56 106 ALA A CA 1
ATOM 827 C C . ALA A 1 106 ? -24.126 -3.094 24.696 1.00 96.56 106 ALA A C 1
ATOM 829 O O . ALA A 1 106 ? -23.149 -2.621 24.118 1.00 96.56 106 ALA A O 1
ATOM 830 N N . LEU A 1 107 ? -24.616 -4.300 24.384 1.00 96.31 107 LEU A N 1
ATOM 831 C CA . LEU A 1 107 ? -24.070 -5.153 23.324 1.00 96.31 107 LEU A CA 1
ATOM 832 C C . LEU A 1 107 ? -24.196 -4.501 21.946 1.00 96.31 107 LEU A C 1
ATOM 834 O O . LEU A 1 107 ? -23.256 -4.562 21.158 1.00 96.31 107 LEU A O 1
ATOM 838 N N . THR A 1 108 ? -25.320 -3.842 21.664 1.00 96.19 108 THR A N 1
ATOM 839 C CA . THR A 1 108 ? -25.521 -3.112 20.404 1.00 96.19 108 THR A CA 1
ATOM 840 C C . THR A 1 108 ? -24.539 -1.946 20.287 1.00 96.19 108 THR A C 1
ATOM 842 O O . THR A 1 108 ? -23.899 -1.789 19.250 1.00 96.19 108 THR A O 1
ATOM 845 N N . ALA A 1 109 ? -24.354 -1.160 21.352 1.00 96.44 109 ALA A N 1
ATOM 846 C CA . ALA A 1 109 ? -23.391 -0.060 21.381 1.00 96.44 109 ALA A CA 1
ATOM 847 C C . ALA A 1 109 ? -21.943 -0.551 21.205 1.00 96.44 109 ALA A C 1
ATOM 849 O O . ALA A 1 109 ? -21.194 0.018 20.411 1.00 96.44 109 ALA A O 1
ATOM 850 N N . LEU A 1 110 ? -21.568 -1.641 21.886 1.00 96.19 110 LEU A N 1
ATOM 851 C CA . LEU A 1 110 ? -20.270 -2.303 21.723 1.00 96.19 110 LEU A CA 1
ATOM 852 C C . LEU A 1 110 ? -20.074 -2.747 20.265 1.00 96.19 110 LEU A C 1
ATOM 854 O O . LEU A 1 110 ? -19.029 -2.493 19.674 1.00 96.19 110 LEU A O 1
ATOM 858 N N . LEU A 1 111 ? -21.085 -3.371 19.659 1.00 96.50 111 LEU A N 1
ATOM 859 C CA . LEU A 1 111 ? -21.025 -3.844 18.277 1.00 96.50 111 LEU A CA 1
ATOM 860 C C . LEU A 1 111 ? -20.815 -2.684 17.295 1.00 96.50 111 LEU A C 1
ATOM 862 O O . LEU A 1 111 ? -19.936 -2.763 16.439 1.00 96.50 111 LEU A O 1
ATOM 866 N N . VAL A 1 112 ? -21.558 -1.586 17.446 1.00 97.44 112 VAL A N 1
ATOM 867 C CA . VAL A 1 112 ? -21.383 -0.375 16.625 1.00 97.44 112 VAL A CA 1
ATOM 868 C C . VAL A 1 112 ? -19.986 0.224 16.813 1.00 97.44 112 VAL A C 1
ATOM 870 O O . VAL A 1 112 ? -19.334 0.579 15.832 1.00 97.44 112 VAL A O 1
ATOM 873 N N . PHE A 1 113 ? -19.488 0.284 18.049 1.00 96.88 113 PHE A N 1
ATOM 874 C CA . PHE A 1 113 ? -18.132 0.742 18.347 1.00 96.88 113 PHE A CA 1
ATOM 875 C C . PHE A 1 113 ? -17.075 -0.139 17.669 1.00 96.88 113 PHE A C 1
ATOM 877 O O . PHE A 1 113 ? -16.193 0.377 16.987 1.00 96.88 113 PHE A O 1
ATOM 884 N N . MET A 1 114 ? -17.193 -1.465 17.769 1.00 96.94 114 MET A N 1
ATOM 885 C CA . MET A 1 114 ? -16.287 -2.405 17.101 1.00 96.94 114 MET A CA 1
ATOM 886 C C . MET A 1 114 ? -16.299 -2.235 15.582 1.00 96.94 114 MET A C 1
ATOM 888 O O . MET A 1 114 ? -15.237 -2.244 14.964 1.00 96.94 114 MET A O 1
ATOM 892 N N . LEU A 1 115 ? -17.471 -2.026 14.977 1.00 96.56 115 LEU A N 1
ATOM 893 C CA . LEU A 1 115 ? -17.582 -1.748 13.544 1.00 96.56 115 LEU A CA 1
ATOM 894 C C . LEU A 1 115 ? -16.902 -0.430 13.156 1.00 96.56 115 LEU A C 1
ATOM 896 O O . LEU A 1 115 ? -16.224 -0.382 12.132 1.00 96.56 115 LEU A O 1
ATOM 900 N N . PHE A 1 116 ? -17.028 0.622 13.968 1.00 97.00 116 PHE A N 1
ATOM 901 C CA . PHE A 1 116 ? -16.331 1.887 13.729 1.00 97.00 116 PHE A CA 1
ATOM 902 C C . PHE A 1 116 ? -14.809 1.728 13.821 1.00 97.00 116 PHE A C 1
ATOM 904 O O . PHE A 1 116 ? -14.096 2.202 12.942 1.00 97.00 116 PHE A O 1
ATOM 911 N N . PHE A 1 117 ? -14.300 1.018 14.832 1.00 96.25 117 PHE A N 1
ATOM 912 C CA . PHE A 1 117 ? -12.870 0.707 14.941 1.00 96.25 117 PHE A CA 1
ATOM 913 C C . PHE A 1 117 ? -12.379 -0.146 13.773 1.00 96.25 117 PHE A C 1
ATOM 915 O O . PHE A 1 117 ? -11.293 0.091 13.245 1.00 96.25 117 PHE A O 1
ATOM 922 N N . LEU A 1 118 ? -13.180 -1.109 13.322 1.00 97.25 118 LEU A N 1
ATOM 923 C CA . LEU A 1 118 ? -12.860 -1.904 12.145 1.00 97.25 118 LEU A CA 1
ATOM 924 C C . LEU A 1 118 ? -12.795 -1.026 10.887 1.00 97.25 118 LEU A C 1
ATOM 926 O O . LEU A 1 118 ? -11.828 -1.099 10.138 1.00 97.25 118 LEU A O 1
ATOM 930 N N . ALA A 1 119 ? -13.763 -0.132 10.682 1.00 97.31 119 ALA A N 1
ATOM 931 C CA . ALA A 1 119 ? -13.723 0.825 9.580 1.00 97.31 119 ALA A CA 1
ATOM 932 C C . ALA A 1 119 ? -12.512 1.770 9.686 1.00 97.31 119 ALA A C 1
ATOM 934 O O . ALA A 1 119 ? -11.825 2.010 8.695 1.00 97.31 119 ALA A O 1
ATOM 935 N N . ALA A 1 120 ? -12.196 2.257 10.888 1.00 97.25 120 ALA A N 1
ATOM 936 C CA . ALA A 1 120 ? -11.043 3.115 11.141 1.00 97.25 120 ALA A CA 1
ATOM 937 C C . ALA A 1 120 ? -9.715 2.401 10.850 1.00 97.25 120 ALA A C 1
ATOM 939 O O . ALA A 1 120 ? -8.837 2.979 10.214 1.00 97.25 120 ALA A O 1
ATOM 940 N N . THR A 1 121 ? -9.573 1.140 11.262 1.00 97.12 121 THR A N 1
ATOM 941 C CA . THR A 1 121 ? -8.377 0.331 10.983 1.00 97.12 121 THR A CA 1
ATOM 942 C C . THR A 1 121 ? -8.243 0.013 9.499 1.00 97.12 121 THR A C 1
ATOM 944 O O . THR A 1 121 ? -7.152 0.171 8.961 1.00 97.12 121 THR A O 1
ATOM 947 N N . ILE A 1 122 ? -9.331 -0.342 8.806 1.00 97.38 122 ILE A N 1
ATOM 948 C CA . ILE A 1 122 ? -9.324 -0.525 7.346 1.00 97.38 122 ILE A CA 1
ATOM 949 C C . ILE A 1 122 ? -8.890 0.769 6.655 1.00 97.38 122 ILE A C 1
ATOM 951 O O . ILE A 1 122 ? -7.987 0.739 5.822 1.00 97.38 122 ILE A O 1
ATOM 955 N N . ASN A 1 123 ? -9.467 1.910 7.035 1.00 96.81 123 ASN A N 1
ATOM 956 C CA . ASN A 1 123 ? -9.098 3.207 6.471 1.00 96.81 123 ASN A CA 1
ATOM 957 C C . ASN A 1 123 ? -7.623 3.540 6.730 1.00 96.81 123 ASN A C 1
ATOM 959 O O . ASN A 1 123 ? -6.928 3.977 5.815 1.00 96.81 123 ASN A O 1
ATOM 963 N N . ALA A 1 124 ? -7.119 3.287 7.940 1.00 97.19 124 ALA A N 1
ATOM 964 C CA . ALA A 1 124 ? -5.710 3.473 8.269 1.00 97.19 124 ALA A CA 1
ATOM 965 C C . ALA A 1 124 ? -4.802 2.579 7.410 1.00 97.19 124 ALA A C 1
ATOM 967 O O . ALA A 1 124 ? -3.833 3.072 6.838 1.00 97.19 124 ALA A O 1
ATOM 968 N N . ILE A 1 125 ? -5.148 1.296 7.250 1.00 97.50 125 ILE A N 1
ATOM 969 C CA . ILE A 1 125 ? -4.414 0.351 6.397 1.00 97.50 125 ILE A CA 1
ATOM 970 C C . ILE A 1 125 ? -4.402 0.840 4.945 1.00 97.50 125 ILE A C 1
ATOM 972 O O . ILE A 1 125 ? -3.341 0.868 4.328 1.00 97.50 125 ILE A O 1
ATOM 976 N N . VAL A 1 126 ? -5.546 1.269 4.403 1.00 97.31 126 VAL A N 1
ATOM 977 C CA . VAL A 1 126 ? -5.647 1.792 3.031 1.00 97.31 126 VAL A CA 1
ATOM 978 C C . VAL A 1 126 ? -4.762 3.025 2.852 1.00 97.31 126 VAL A C 1
ATOM 980 O O . VAL A 1 126 ? -3.994 3.080 1.895 1.00 97.31 126 VAL A O 1
ATOM 983 N N . ILE A 1 127 ? -4.803 3.985 3.778 1.00 96.12 127 ILE A N 1
ATOM 984 C CA . ILE A 1 127 ? -3.970 5.195 3.713 1.00 96.12 127 ILE A CA 1
ATOM 985 C C . ILE A 1 127 ? -2.480 4.832 3.777 1.00 96.12 127 ILE A C 1
ATOM 987 O O . ILE A 1 127 ? -1.699 5.305 2.952 1.00 96.12 127 ILE A O 1
ATOM 991 N N . SER A 1 128 ? -2.074 3.957 4.701 1.00 96.94 128 SER A N 1
ATOM 992 C CA . SER A 1 128 ? -0.685 3.497 4.806 1.00 96.94 128 SER A CA 1
ATOM 993 C C . SER A 1 128 ? -0.214 2.764 3.546 1.00 96.94 128 SER A C 1
ATOM 995 O O . SER A 1 128 ? 0.900 3.007 3.079 1.00 96.94 128 SER A O 1
ATOM 997 N N . LEU A 1 129 ? -1.060 1.910 2.961 1.00 94.81 129 LEU A N 1
ATOM 998 C CA . LEU A 1 129 ? -0.763 1.217 1.707 1.00 94.81 129 LEU A CA 1
ATOM 999 C C . LEU A 1 129 ? -0.623 2.194 0.539 1.00 94.81 129 LEU A C 1
ATOM 1001 O O . LEU A 1 129 ? 0.321 2.066 -0.234 1.00 94.81 129 LEU A O 1
ATOM 1005 N N . LEU A 1 130 ? -1.507 3.189 0.424 1.00 93.75 130 LEU A N 1
ATOM 1006 C CA . LEU A 1 130 ? -1.429 4.210 -0.625 1.00 93.75 130 LEU A CA 1
ATOM 1007 C C . LEU A 1 130 ? -0.154 5.049 -0.514 1.00 93.75 130 LEU A C 1
ATOM 1009 O O . LEU A 1 130 ? 0.491 5.298 -1.527 1.00 93.75 130 LEU A O 1
ATOM 1013 N N . ILE A 1 131 ? 0.248 5.438 0.699 1.00 94.75 131 ILE A N 1
ATOM 1014 C CA . ILE A 1 131 ? 1.502 6.170 0.934 1.00 94.75 131 ILE A CA 1
ATOM 1015 C C . ILE A 1 131 ? 2.706 5.314 0.529 1.00 94.75 131 ILE A C 1
ATOM 1017 O O . ILE A 1 131 ? 3.604 5.795 -0.162 1.00 94.75 131 ILE A O 1
ATOM 1021 N N . SER A 1 132 ? 2.719 4.036 0.916 1.00 94.50 132 SER A N 1
ATOM 1022 C CA . SER A 1 132 ? 3.795 3.111 0.550 1.00 94.50 132 SER A CA 1
ATOM 1023 C C . SER A 1 132 ? 3.852 2.868 -0.960 1.00 94.50 132 SER A C 1
ATOM 1025 O O . SER A 1 132 ? 4.932 2.910 -1.547 1.00 94.50 132 SER A O 1
ATOM 1027 N N . LEU A 1 133 ? 2.698 2.689 -1.608 1.00 91.62 133 LEU A N 1
ATOM 1028 C CA . LEU A 1 133 ? 2.609 2.492 -3.051 1.00 91.62 133 LEU A CA 1
ATOM 1029 C C . LEU A 1 133 ? 3.018 3.752 -3.820 1.00 91.62 133 LEU A C 1
ATOM 1031 O O . LEU A 1 133 ? 3.719 3.644 -4.821 1.00 91.62 133 LEU A O 1
ATOM 1035 N N . ALA A 1 134 ? 2.645 4.941 -3.343 1.00 90.62 134 ALA A N 1
ATOM 1036 C CA . ALA A 1 134 ? 3.087 6.209 -3.914 1.00 90.62 134 ALA A CA 1
ATOM 1037 C C . ALA A 1 134 ? 4.608 6.386 -3.787 1.00 90.62 134 ALA A C 1
ATOM 1039 O O . ALA A 1 134 ? 5.259 6.792 -4.748 1.00 90.62 134 ALA A O 1
ATOM 1040 N N . ALA A 1 135 ? 5.192 6.024 -2.641 1.00 91.38 135 ALA A N 1
ATOM 1041 C CA . ALA A 1 135 ? 6.639 6.056 -2.445 1.00 91.38 135 ALA A CA 1
ATOM 1042 C C . ALA A 1 135 ? 7.367 5.062 -3.368 1.00 91.38 135 ALA A C 1
ATOM 1044 O O . ALA A 1 135 ? 8.327 5.435 -4.042 1.00 91.38 135 ALA A O 1
ATOM 1045 N N . ALA A 1 136 ? 6.883 3.819 -3.455 1.00 92.56 136 ALA A N 1
ATOM 1046 C CA . ALA A 1 136 ? 7.438 2.802 -4.344 1.00 92.56 136 ALA A CA 1
ATOM 1047 C C . ALA A 1 136 ? 7.293 3.196 -5.823 1.00 92.56 136 ALA A C 1
ATOM 1049 O O . ALA A 1 136 ? 8.250 3.082 -6.585 1.00 92.56 136 ALA A O 1
ATOM 1050 N N . GLY A 1 137 ? 6.129 3.714 -6.224 1.00 89.25 137 GLY A N 1
ATOM 1051 C CA . GLY A 1 137 ? 5.866 4.199 -7.578 1.00 89.25 137 GLY A CA 1
ATOM 1052 C C . GLY A 1 137 ? 6.744 5.391 -7.957 1.00 89.25 137 GLY A C 1
ATOM 1053 O O . GLY A 1 137 ? 7.317 5.408 -9.045 1.00 89.25 137 GLY A O 1
ATOM 1054 N N . GLY A 1 138 ? 6.925 6.349 -7.043 1.00 86.06 138 GLY A N 1
ATOM 1055 C CA . GLY A 1 138 ? 7.843 7.473 -7.231 1.00 86.06 138 GLY A CA 1
ATOM 1056 C C . GLY A 1 138 ? 9.293 7.015 -7.397 1.00 86.06 138 GLY A C 1
ATOM 1057 O O . GLY A 1 138 ? 9.984 7.464 -8.311 1.00 86.06 138 GLY A O 1
ATOM 1058 N N . PHE A 1 139 ? 9.742 6.064 -6.574 1.00 87.62 139 PHE A N 1
ATOM 1059 C CA . PHE A 1 139 ? 11.084 5.495 -6.691 1.00 87.62 139 PHE A CA 1
ATOM 1060 C C . PHE A 1 139 ? 11.281 4.713 -7.999 1.00 87.62 139 PHE A C 1
ATOM 1062 O O . PHE A 1 139 ? 12.304 4.876 -8.660 1.00 87.62 139 PHE A O 1
ATOM 1069 N N . LEU A 1 140 ? 10.294 3.913 -8.417 1.00 90.00 140 LEU A N 1
ATOM 1070 C CA . LEU A 1 140 ? 10.323 3.192 -9.694 1.00 90.00 140 LEU A CA 1
ATOM 1071 C C . LEU A 1 140 ? 10.408 4.148 -10.889 1.00 90.00 140 LEU A C 1
ATOM 1073 O O . LEU A 1 140 ? 11.171 3.896 -11.820 1.00 90.00 140 LEU A O 1
ATOM 1077 N N . ALA A 1 141 ? 9.676 5.265 -10.852 1.00 89.25 141 ALA A N 1
ATOM 1078 C CA . ALA A 1 141 ? 9.748 6.287 -11.892 1.00 89.25 141 ALA A CA 1
ATOM 1079 C C . ALA A 1 141 ? 11.148 6.918 -11.975 1.00 89.25 141 ALA A C 1
ATOM 1081 O O . ALA A 1 141 ? 11.692 7.057 -13.071 1.00 89.25 141 ALA A O 1
ATOM 1082 N N . LEU A 1 142 ? 11.766 7.237 -10.832 1.00 84.44 142 LEU A N 1
ATOM 1083 C CA . LEU A 1 142 ? 13.145 7.737 -10.786 1.00 84.44 142 LEU A CA 1
ATOM 1084 C C . LEU A 1 142 ? 14.148 6.700 -11.300 1.00 84.44 142 LEU A C 1
ATOM 1086 O O . LEU A 1 142 ? 15.059 7.053 -12.048 1.00 84.44 142 LEU A O 1
ATOM 1090 N N . PHE A 1 143 ? 13.965 5.426 -10.949 1.00 88.25 143 PHE A N 1
ATOM 1091 C CA . PHE A 1 143 ? 14.812 4.344 -11.439 1.00 88.25 143 PHE A CA 1
ATOM 1092 C C . PHE A 1 143 ? 14.720 4.207 -12.962 1.00 88.25 143 PHE A C 1
ATOM 1094 O O . PHE A 1 143 ? 15.747 4.203 -13.636 1.00 88.25 143 PHE A O 1
ATOM 1101 N N . PHE A 1 144 ? 13.512 4.172 -13.532 1.00 88.62 144 PHE A N 1
ATOM 1102 C CA . PHE A 1 144 ? 13.347 4.109 -14.985 1.00 88.62 144 PHE A CA 1
ATOM 1103 C C . PHE A 1 144 ? 13.860 5.359 -15.696 1.00 88.62 144 PHE A C 1
ATOM 1105 O O . PHE A 1 144 ? 14.483 5.234 -16.751 1.00 88.62 144 PHE A O 1
ATOM 1112 N N . ALA A 1 145 ? 13.674 6.548 -15.122 1.00 88.19 145 ALA A N 1
ATOM 1113 C CA . ALA A 1 145 ? 14.252 7.776 -15.660 1.00 88.19 145 ALA A CA 1
ATOM 1114 C C . ALA A 1 145 ? 15.787 7.706 -15.684 1.00 88.19 145 ALA A C 1
ATOM 1116 O O . ALA A 1 145 ? 16.403 8.051 -16.691 1.00 88.19 145 ALA A O 1
ATOM 1117 N N . PHE A 1 146 ? 16.409 7.195 -14.618 1.00 86.75 146 PHE A N 1
ATOM 1118 C CA . PHE A 1 146 ? 17.860 7.035 -14.539 1.00 86.75 146 PHE A CA 1
ATOM 1119 C C . PHE A 1 146 ? 18.389 5.991 -15.526 1.00 86.75 146 PHE A C 1
ATOM 1121 O O . PHE A 1 146 ? 19.352 6.259 -16.241 1.00 86.75 146 PHE A O 1
ATOM 1128 N N . VAL A 1 147 ? 17.732 4.835 -15.635 1.00 89.94 147 VAL A N 1
ATOM 1129 C CA . VAL A 1 147 ? 18.076 3.805 -16.628 1.00 89.94 147 VAL A CA 1
ATOM 1130 C C . VAL A 1 147 ? 17.956 4.360 -18.046 1.00 89.94 147 VAL A C 1
ATOM 1132 O O . VAL A 1 147 ? 18.851 4.157 -18.860 1.00 89.94 147 VAL A O 1
ATOM 1135 N N . THR A 1 148 ? 16.894 5.115 -18.332 1.00 88.69 148 THR A N 1
ATOM 1136 C CA . THR A 1 148 ? 16.698 5.758 -19.639 1.00 88.69 148 THR A CA 1
ATOM 1137 C C . THR A 1 148 ? 17.786 6.795 -19.913 1.00 88.69 148 THR A C 1
ATOM 1139 O O . THR A 1 148 ? 18.332 6.836 -21.012 1.00 88.69 148 THR A O 1
ATOM 1142 N N . ALA A 1 149 ? 18.159 7.601 -18.917 1.00 86.19 149 ALA A N 1
ATOM 1143 C CA . ALA A 1 149 ? 19.243 8.572 -19.039 1.00 86.19 149 ALA A CA 1
ATOM 1144 C C . ALA A 1 149 ? 20.596 7.894 -19.308 1.00 86.19 149 ALA A C 1
ATOM 1146 O O . ALA A 1 149 ? 21.318 8.317 -20.211 1.00 86.19 149 ALA A O 1
ATOM 1147 N N . ILE A 1 150 ? 20.915 6.812 -18.587 1.00 88.88 150 ILE A N 1
ATOM 1148 C CA . ILE A 1 150 ? 22.115 6.002 -18.842 1.00 88.88 150 ILE A CA 1
ATOM 1149 C C . ILE A 1 150 ? 22.070 5.414 -20.250 1.00 88.88 150 ILE A C 1
ATOM 1151 O O . ILE A 1 150 ? 23.072 5.466 -20.955 1.00 88.88 150 ILE A O 1
ATOM 1155 N N . TYR A 1 151 ? 20.926 4.880 -20.673 1.00 92.06 151 TYR A N 1
ATOM 1156 C CA . TYR A 1 151 ? 20.763 4.295 -21.999 1.00 92.06 151 TYR A CA 1
ATOM 1157 C C . TYR A 1 151 ? 20.999 5.325 -23.112 1.00 92.06 151 TYR A C 1
ATOM 1159 O O . TYR A 1 151 ? 21.774 5.063 -24.029 1.00 92.06 151 TYR A O 1
ATOM 1167 N N . ILE A 1 152 ? 20.405 6.519 -23.004 1.00 86.88 152 ILE A N 1
ATOM 1168 C CA . ILE A 1 152 ? 20.626 7.622 -23.953 1.00 86.88 152 ILE A CA 1
ATOM 1169 C C . ILE A 1 152 ? 22.099 8.053 -23.944 1.00 86.88 152 ILE A C 1
ATOM 1171 O O . ILE A 1 152 ? 22.679 8.260 -25.007 1.00 86.88 152 ILE A O 1
ATOM 1175 N N . GLY A 1 153 ? 22.723 8.144 -22.766 1.00 85.50 153 GLY A N 1
ATOM 1176 C CA . GLY A 1 153 ? 24.145 8.466 -22.637 1.00 85.50 153 GLY A CA 1
ATOM 1177 C C . GLY A 1 153 ? 25.049 7.422 -23.297 1.00 85.50 153 GLY A C 1
ATOM 1178 O O . GLY A 1 153 ? 25.938 7.773 -24.067 1.00 85.50 153 GLY A O 1
ATOM 1179 N N . ALA A 1 154 ? 24.792 6.135 -23.063 1.00 88.75 154 ALA A N 1
ATOM 1180 C CA . ALA A 1 154 ? 25.530 5.039 -23.681 1.00 88.75 154 ALA A CA 1
ATOM 1181 C C . ALA A 1 154 ? 25.359 5.026 -25.207 1.00 88.75 154 ALA A C 1
ATOM 1183 O O . ALA A 1 154 ? 26.335 4.847 -25.935 1.00 88.75 154 ALA A O 1
ATOM 1184 N N . LEU A 1 155 ? 24.139 5.268 -25.695 1.00 88.75 155 LEU A N 1
ATOM 1185 C CA . LEU A 1 155 ? 23.856 5.371 -27.124 1.00 88.75 155 LEU A CA 1
ATOM 1186 C C . LEU A 1 155 ? 24.606 6.551 -27.760 1.00 88.75 155 LEU A C 1
ATOM 1188 O O . LEU A 1 155 ? 25.193 6.389 -28.827 1.00 88.75 155 LEU A O 1
ATOM 1192 N N . ALA A 1 156 ? 24.646 7.708 -27.093 1.00 86.88 156 ALA A N 1
ATOM 1193 C CA . ALA A 1 156 ? 25.409 8.867 -27.552 1.00 86.88 156 ALA A CA 1
ATOM 1194 C C . ALA A 1 156 ? 26.912 8.556 -27.645 1.00 86.88 156 ALA A C 1
ATOM 1196 O O . ALA A 1 156 ? 27.524 8.827 -28.675 1.00 86.88 156 ALA A O 1
ATOM 1197 N N . ILE A 1 157 ? 27.484 7.898 -26.629 1.00 86.00 157 ILE A N 1
ATOM 1198 C CA . ILE A 1 157 ? 28.895 7.473 -26.632 1.00 86.00 157 ILE A CA 1
ATOM 1199 C C . ILE A 1 157 ? 29.175 6.483 -27.773 1.00 86.00 157 ILE A C 1
ATOM 1201 O O . ILE A 1 157 ? 30.204 6.589 -28.439 1.00 86.00 157 ILE A O 1
ATOM 1205 N N . ALA A 1 158 ? 28.271 5.535 -28.034 1.00 88.81 158 ALA A N 1
ATOM 1206 C CA . ALA A 1 158 ? 28.420 4.577 -29.128 1.00 88.81 158 ALA A CA 1
ATOM 1207 C C . ALA A 1 158 ? 28.401 5.265 -30.504 1.00 88.81 158 ALA A C 1
ATOM 1209 O O . ALA A 1 158 ? 29.264 4.998 -31.342 1.00 88.81 158 ALA A O 1
ATOM 1210 N N . ILE A 1 159 ? 27.457 6.186 -30.724 1.00 87.88 159 ILE A N 1
ATOM 1211 C CA . ILE A 1 159 ? 27.381 6.986 -31.954 1.00 87.88 159 ILE A CA 1
ATOM 1212 C C . ILE A 1 159 ? 28.648 7.831 -32.108 1.00 87.88 159 ILE A C 1
ATOM 1214 O O . ILE A 1 159 ? 29.231 7.862 -33.192 1.00 87.88 159 ILE A O 1
ATOM 1218 N N . PHE A 1 160 ? 29.117 8.456 -31.025 1.00 83.69 160 PHE A N 1
ATOM 1219 C CA . PHE A 1 160 ? 30.356 9.223 -31.020 1.00 83.69 160 PHE A CA 1
ATOM 1220 C C . PHE A 1 160 ? 31.554 8.354 -31.418 1.00 83.69 160 PHE A C 1
ATOM 1222 O O . PHE A 1 160 ? 32.282 8.712 -32.343 1.00 83.69 160 PHE A O 1
ATOM 1229 N N . ALA A 1 161 ? 31.719 7.175 -30.815 1.00 86.31 161 ALA A N 1
ATOM 1230 C CA . ALA A 1 161 ? 32.798 6.251 -31.156 1.00 86.31 161 ALA A CA 1
ATOM 1231 C C . ALA A 1 161 ? 32.777 5.851 -32.643 1.00 86.31 161 ALA A C 1
ATOM 1233 O O . ALA A 1 161 ? 33.802 5.953 -33.316 1.00 86.31 161 ALA A O 1
ATOM 1234 N N . ILE A 1 162 ? 31.610 5.483 -33.187 1.00 89.62 162 ILE A N 1
ATOM 1235 C CA . ILE A 1 162 ? 31.451 5.149 -34.614 1.00 89.62 162 ILE A CA 1
ATOM 1236 C C . ILE A 1 162 ? 31.822 6.352 -35.492 1.00 89.62 162 ILE A C 1
ATOM 1238 O O . ILE A 1 162 ? 32.515 6.200 -36.500 1.00 89.62 162 ILE A O 1
ATOM 1242 N N . SER A 1 163 ? 31.403 7.557 -35.106 1.00 87.56 163 SER A N 1
ATOM 1243 C CA . SER A 1 163 ? 31.684 8.797 -35.835 1.00 87.56 163 SER A CA 1
ATOM 1244 C C . SER A 1 163 ? 33.187 9.124 -35.866 1.00 87.56 163 SER A C 1
ATOM 1246 O O . SER A 1 163 ? 33.732 9.470 -36.913 1.00 87.56 163 SER A O 1
ATOM 1248 N N . VAL A 1 164 ? 33.895 8.918 -34.752 1.00 84.94 164 VAL A N 1
ATOM 1249 C CA . VAL A 1 164 ? 35.345 9.122 -34.653 1.00 84.94 164 VAL A CA 1
ATOM 1250 C C . VAL A 1 164 ? 36.091 8.061 -35.459 1.00 84.94 164 VAL A C 1
ATOM 1252 O O . VAL A 1 164 ? 36.990 8.397 -36.228 1.00 84.94 164 VAL A O 1
ATOM 1255 N N . THR A 1 165 ? 35.710 6.787 -35.347 1.00 87.00 165 THR A N 1
ATOM 1256 C CA . THR A 1 165 ? 36.338 5.699 -36.111 1.00 87.00 165 THR A CA 1
ATOM 1257 C C . THR A 1 165 ? 36.137 5.872 -37.615 1.00 87.00 165 THR A C 1
ATOM 1259 O O . THR A 1 165 ? 37.096 5.750 -38.378 1.00 87.00 165 THR A O 1
ATOM 1262 N N . THR A 1 166 ? 34.920 6.199 -38.059 1.00 86.25 166 THR A N 1
ATOM 1263 C CA . THR A 1 166 ? 34.638 6.466 -39.479 1.00 86.25 166 THR A CA 1
ATOM 1264 C C . THR A 1 166 ? 35.426 7.675 -39.975 1.00 86.25 166 THR A C 1
ATOM 1266 O O . THR A 1 166 ? 36.057 7.590 -41.028 1.00 86.25 166 THR A O 1
ATOM 1269 N N . PHE A 1 167 ? 35.509 8.749 -39.189 1.00 81.31 167 PHE A N 1
ATOM 1270 C CA . PHE A 1 167 ? 36.331 9.911 -39.515 1.00 81.31 167 PHE A CA 1
ATOM 1271 C C . PHE A 1 167 ? 37.816 9.549 -39.704 1.00 81.31 167 PHE A C 1
ATOM 1273 O O . PHE A 1 167 ? 38.400 9.859 -40.745 1.00 81.31 167 PHE A O 1
ATOM 1280 N N . TRP A 1 168 ? 38.415 8.819 -38.758 1.00 85.38 168 TRP A N 1
ATOM 1281 C CA . TRP A 1 168 ? 39.802 8.348 -38.868 1.00 85.38 168 TRP A CA 1
ATOM 1282 C C . TRP A 1 168 ? 40.022 7.425 -40.072 1.00 85.38 168 TRP A C 1
ATOM 1284 O O . TRP A 1 168 ? 41.053 7.524 -40.739 1.00 85.38 168 TRP A O 1
ATOM 1294 N N . SER A 1 169 ? 39.048 6.572 -40.398 1.00 84.25 169 SER A N 1
ATOM 1295 C CA . SER A 1 169 ? 39.125 5.700 -41.575 1.00 84.25 169 SER A CA 1
ATOM 1296 C C . SER A 1 169 ? 39.130 6.487 -42.892 1.00 84.25 169 SER A C 1
ATOM 1298 O O . SER A 1 169 ? 39.9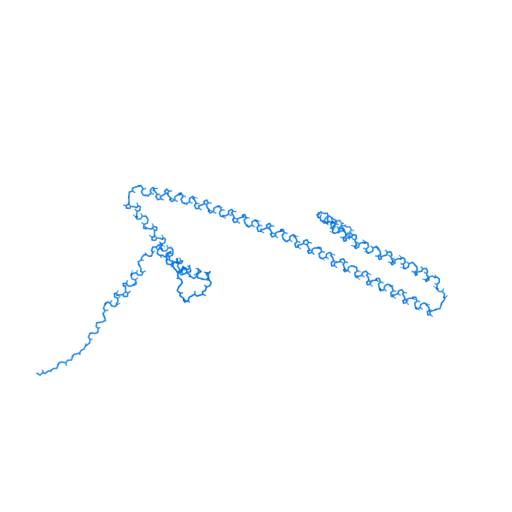34 6.191 -43.775 1.00 84.25 169 SER A O 1
ATOM 1300 N N . ILE A 1 170 ? 38.313 7.542 -43.008 1.00 83.38 170 ILE A N 1
ATOM 1301 C CA . ILE A 1 170 ? 38.263 8.407 -44.197 1.00 83.38 170 ILE A CA 1
ATOM 1302 C C . ILE A 1 170 ? 39.589 9.152 -44.365 1.00 83.38 170 ILE A C 1
ATOM 1304 O O . ILE A 1 170 ? 40.128 9.199 -45.470 1.00 83.38 170 ILE A O 1
ATOM 1308 N N . VAL A 1 171 ? 40.144 9.689 -43.272 1.00 77.06 171 VAL A N 1
ATOM 1309 C CA . VAL A 1 171 ? 41.461 10.345 -43.278 1.00 77.06 171 VAL A CA 1
ATOM 1310 C C . VAL A 1 171 ? 42.549 9.372 -43.744 1.00 77.06 171 VAL A C 1
ATOM 1312 O O . VAL A 1 171 ? 43.347 9.734 -44.607 1.00 77.06 171 VAL A O 1
ATOM 1315 N N . ALA A 1 172 ? 42.552 8.129 -43.251 1.00 80.31 172 ALA A N 1
ATOM 1316 C CA . ALA A 1 172 ? 43.519 7.109 -43.661 1.00 80.31 172 ALA A CA 1
ATOM 1317 C C . ALA A 1 172 ? 43.421 6.770 -45.162 1.00 80.31 172 ALA A C 1
ATOM 1319 O O . ALA A 1 172 ? 44.438 6.759 -45.855 1.00 80.31 172 ALA A O 1
ATOM 1320 N N . ILE A 1 173 ? 42.208 6.561 -45.689 1.00 83.12 173 ILE A N 1
ATOM 1321 C CA . ILE A 1 173 ? 41.980 6.280 -47.119 1.00 83.12 173 ILE A CA 1
ATOM 1322 C C . ILE A 1 173 ? 42.426 7.465 -47.990 1.00 83.12 173 ILE A C 1
ATOM 1324 O O . ILE A 1 173 ? 43.038 7.270 -49.044 1.00 83.12 173 ILE A O 1
ATOM 1328 N N . LEU A 1 174 ? 42.171 8.706 -47.559 1.00 75.12 174 LEU A N 1
ATOM 1329 C CA . LEU A 1 174 ? 42.572 9.891 -48.321 1.00 75.12 174 LEU A CA 1
ATOM 1330 C C . LEU A 1 174 ? 44.089 10.110 -48.342 1.00 75.12 174 LEU A C 1
ATOM 1332 O O . LEU A 1 174 ? 44.609 10.511 -49.382 1.00 75.12 174 LEU A O 1
ATOM 1336 N N . ILE A 1 175 ? 44.797 9.828 -47.239 1.00 76.31 175 ILE A N 1
ATOM 1337 C CA . ILE A 1 175 ? 46.271 9.872 -47.199 1.00 76.31 175 ILE A CA 1
ATOM 1338 C C . ILE A 1 175 ? 46.855 8.909 -48.240 1.00 76.31 175 ILE A C 1
ATOM 1340 O O . ILE A 1 175 ? 47.802 9.265 -48.938 1.00 76.31 175 ILE A O 1
ATOM 1344 N N . ILE A 1 176 ? 46.248 7.729 -48.405 1.00 80.81 176 ILE A N 1
ATOM 1345 C CA . ILE A 1 176 ? 46.647 6.752 -49.429 1.00 80.81 176 ILE A CA 1
ATOM 1346 C C . ILE A 1 176 ? 46.345 7.267 -50.852 1.00 80.81 176 ILE A C 1
ATOM 1348 O O . ILE A 1 176 ? 47.112 7.003 -51.774 1.00 80.81 176 ILE A O 1
ATOM 1352 N N . THR A 1 177 ? 45.256 8.022 -51.048 1.00 82.12 177 THR A N 1
ATOM 1353 C CA . THR A 1 177 ? 44.734 8.387 -52.385 1.00 82.12 177 THR A CA 1
ATOM 1354 C C . THR A 1 177 ? 45.469 9.564 -53.064 1.00 82.12 177 THR A C 1
ATOM 1356 O O . THR A 1 177 ? 45.287 9.800 -54.254 1.00 82.12 177 THR A O 1
ATOM 1359 N N . GLY A 1 178 ? 46.367 10.280 -52.378 1.00 68.62 178 GLY A N 1
ATOM 1360 C CA . GLY A 1 178 ? 47.273 11.249 -53.019 1.00 68.62 178 GLY A CA 1
ATOM 1361 C C . GLY A 1 178 ? 46.724 12.681 -53.182 1.00 68.62 178 GLY A C 1
ATOM 1362 O O . GLY A 1 178 ? 46.110 13.056 -54.176 1.00 68.62 178 GLY A O 1
ATOM 1363 N N . ASN A 1 179 ? 47.028 13.516 -52.186 1.00 65.25 179 ASN A N 1
ATOM 1364 C CA . ASN A 1 179 ? 47.373 14.953 -52.203 1.00 65.25 179 ASN A CA 1
ATOM 1365 C C . ASN A 1 179 ? 46.572 16.033 -52.967 1.00 65.25 179 ASN A C 1
ATOM 1367 O O . ASN A 1 179 ? 46.976 17.193 -52.898 1.00 65.25 179 ASN A O 1
ATOM 1371 N N . LYS A 1 180 ? 45.423 15.783 -53.606 1.00 66.12 180 LYS A N 1
ATOM 1372 C CA . LYS A 1 180 ? 44.620 16.895 -54.184 1.00 66.12 180 LYS A CA 1
ATOM 1373 C C . LYS A 1 180 ? 43.560 17.487 -53.243 1.00 66.12 180 LYS A C 1
ATOM 1375 O O . LYS A 1 180 ? 43.206 18.649 -53.415 1.00 66.12 180 LYS A O 1
ATOM 1380 N N . LEU A 1 181 ? 43.095 16.752 -52.226 1.00 65.19 181 LEU A N 1
ATOM 1381 C CA . LEU A 1 181 ? 41.993 17.184 -51.342 1.00 65.19 181 LEU A CA 1
ATOM 1382 C C . LEU A 1 181 ? 42.406 17.469 -49.882 1.00 65.19 181 LEU A C 1
ATOM 1384 O O . LEU A 1 181 ? 41.559 17.537 -48.994 1.00 65.19 181 LEU A O 1
ATOM 1388 N N . PHE A 1 182 ? 43.702 17.635 -49.608 1.00 72.81 182 PHE A N 1
ATOM 1389 C CA . PHE A 1 182 ? 44.217 17.774 -48.237 1.00 72.81 182 PHE A CA 1
ATOM 1390 C C . PHE A 1 182 ? 43.684 19.027 -47.511 1.00 72.81 182 PHE A C 1
ATOM 1392 O O . PHE A 1 182 ? 43.320 18.964 -46.340 1.00 72.81 182 PHE A O 1
ATOM 1399 N N . GLY A 1 183 ? 43.558 20.158 -48.216 1.00 71.06 183 GLY A N 1
ATOM 1400 C CA . GLY A 1 183 ? 43.082 21.414 -47.619 1.00 71.06 183 GLY A CA 1
ATOM 1401 C C . GLY A 1 183 ? 41.611 21.376 -47.187 1.00 71.06 183 GLY A C 1
ATOM 1402 O O . GLY A 1 183 ? 41.276 21.811 -46.086 1.00 71.06 183 GLY A O 1
ATOM 1403 N N . HIS A 1 184 ? 40.732 20.797 -48.014 1.00 74.19 184 HIS A N 1
ATOM 1404 C CA . HIS A 1 184 ? 39.305 20.676 -47.688 1.00 74.19 184 HIS A CA 1
ATOM 1405 C C . HIS A 1 184 ? 39.061 19.667 -46.552 1.00 74.19 184 HIS A C 1
ATOM 1407 O O . HIS A 1 184 ? 38.105 19.808 -45.790 1.00 74.19 184 HIS A O 1
ATOM 1413 N N . LEU A 1 185 ? 39.958 18.683 -46.404 1.00 70.38 185 LEU A N 1
ATOM 1414 C CA . LEU A 1 185 ? 39.934 17.688 -45.335 1.00 70.38 185 LEU A CA 1
ATOM 1415 C C . LEU A 1 185 ? 40.272 18.290 -43.965 1.00 70.38 185 LEU A C 1
ATOM 1417 O O . LEU A 1 185 ? 39.606 17.952 -42.992 1.00 70.38 185 LEU A O 1
ATOM 1421 N N . ILE A 1 186 ? 41.251 19.199 -43.868 1.00 75.62 186 ILE A N 1
ATOM 1422 C CA . ILE A 1 186 ? 41.580 19.876 -42.596 1.00 75.62 186 ILE A CA 1
ATOM 1423 C C . ILE A 1 186 ? 40.403 20.736 -42.135 1.00 75.62 186 ILE A C 1
ATOM 1425 O O . ILE A 1 186 ? 40.034 20.695 -40.962 1.00 75.62 186 ILE A O 1
ATOM 1429 N N . LEU A 1 187 ? 39.777 21.471 -43.060 1.00 75.88 187 LEU A N 1
ATOM 1430 C CA . LEU A 1 187 ? 38.599 22.276 -42.748 1.00 75.88 187 LEU A CA 1
ATOM 1431 C C . LEU A 1 187 ? 37.423 21.394 -42.305 1.00 75.88 187 LEU A C 1
ATOM 1433 O O . LEU A 1 187 ? 36.773 21.700 -41.309 1.00 75.88 187 LEU A O 1
ATOM 1437 N N . PHE A 1 188 ? 37.182 20.279 -43.001 1.00 77.12 188 PHE A N 1
ATOM 1438 C CA . PHE A 1 188 ? 36.142 19.322 -42.629 1.00 77.12 188 PHE A CA 1
ATOM 1439 C C . PHE A 1 188 ? 36.438 18.638 -41.288 1.00 77.12 188 PHE A C 1
ATOM 1441 O O . PHE A 1 188 ? 35.526 18.470 -40.491 1.00 77.12 188 PHE A O 1
ATOM 1448 N N . SER A 1 189 ? 37.702 18.321 -40.996 1.00 76.06 189 SER A N 1
ATOM 1449 C CA . SER A 1 189 ? 38.164 17.795 -39.704 1.00 76.06 189 SER A CA 1
ATOM 1450 C C . SER A 1 189 ? 37.880 18.762 -38.561 1.00 76.06 189 SER A C 1
ATOM 1452 O O . SER A 1 189 ? 37.262 18.390 -37.567 1.00 76.06 189 SER A O 1
ATOM 1454 N N . PHE A 1 190 ? 38.265 20.031 -38.723 1.00 76.88 190 PHE A N 1
ATOM 1455 C CA . PHE A 1 190 ? 37.992 21.074 -37.736 1.00 76.88 190 PHE A CA 1
ATOM 1456 C C . PHE A 1 190 ? 36.493 21.285 -37.545 1.00 76.88 190 PHE A C 1
ATOM 1458 O O . PHE A 1 190 ? 36.036 21.406 -36.409 1.00 76.88 190 PHE A O 1
ATOM 1465 N N . LEU A 1 191 ? 35.722 21.301 -38.634 1.00 79.94 191 LEU A N 1
ATOM 1466 C CA . LEU A 1 191 ? 34.274 21.448 -38.577 1.00 79.94 191 LEU A CA 1
ATOM 1467 C C . LEU A 1 191 ? 33.631 20.243 -37.880 1.00 79.94 191 LEU A C 1
ATOM 1469 O O . LEU A 1 191 ? 32.819 20.437 -36.987 1.00 79.94 191 LEU A O 1
ATOM 1473 N N . PHE A 1 192 ? 34.043 19.019 -38.210 1.00 78.69 192 PHE A N 1
ATOM 1474 C CA . PHE A 1 192 ? 33.550 17.787 -37.601 1.00 78.69 192 PHE A CA 1
ATOM 1475 C C . PHE A 1 192 ? 33.914 17.697 -36.120 1.00 78.69 192 PHE A C 1
ATOM 1477 O O . PHE A 1 192 ? 33.040 17.449 -35.302 1.00 78.69 192 PHE A O 1
ATOM 1484 N N . HIS A 1 193 ? 35.160 17.992 -35.742 1.00 76.62 193 HIS A N 1
ATOM 1485 C CA . HIS A 1 193 ? 35.574 18.036 -34.340 1.00 76.62 193 HIS A CA 1
ATOM 1486 C C . HIS A 1 193 ? 34.806 19.117 -33.569 1.00 76.62 193 HIS A C 1
ATOM 1488 O O . HIS A 1 193 ? 34.354 18.879 -32.452 1.00 76.62 193 HIS A O 1
ATOM 1494 N N . THR A 1 194 ? 34.589 20.288 -34.178 1.00 77.06 194 THR A N 1
ATOM 1495 C CA . THR A 1 194 ? 33.780 21.362 -33.581 1.00 77.06 194 THR A CA 1
ATOM 1496 C C . THR A 1 194 ? 32.314 20.950 -33.443 1.00 77.06 194 THR A C 1
ATOM 1498 O O . THR A 1 194 ? 31.705 21.250 -32.420 1.00 77.06 194 THR A O 1
ATOM 1501 N N . LEU A 1 195 ? 31.734 20.260 -34.431 1.00 78.00 195 LEU A N 1
ATOM 1502 C CA . LEU A 1 195 ? 30.365 19.750 -34.359 1.00 78.00 195 LEU A CA 1
ATOM 1503 C C . LEU A 1 195 ? 30.237 18.642 -33.319 1.00 78.00 195 LEU A C 1
ATOM 1505 O O . LEU A 1 195 ? 29.330 18.731 -32.504 1.00 78.00 195 LEU A O 1
ATOM 1509 N N . CYS A 1 196 ? 31.138 17.661 -33.297 1.00 73.31 196 CYS A N 1
ATOM 1510 C CA . CYS A 1 196 ? 31.120 16.561 -32.335 1.00 73.31 196 CYS A CA 1
ATOM 1511 C C . CYS A 1 196 ? 31.249 17.073 -30.902 1.00 73.31 196 CYS A C 1
ATOM 1513 O O . CYS A 1 196 ? 30.379 16.791 -30.089 1.00 73.31 196 CYS A O 1
ATOM 1515 N N . PHE A 1 197 ? 32.233 17.933 -30.612 1.00 74.75 197 PHE A N 1
ATOM 1516 C CA . PHE A 1 197 ? 32.403 18.495 -29.266 1.00 74.75 197 PHE A CA 1
ATOM 1517 C C . PHE A 1 197 ? 31.166 19.278 -28.805 1.00 74.75 197 PHE A C 1
ATOM 1519 O O . PHE A 1 197 ? 30.790 19.266 -27.634 1.00 74.75 197 PHE A O 1
ATOM 1526 N N . ARG A 1 198 ? 30.506 19.959 -29.744 1.00 75.94 198 ARG A N 1
ATOM 1527 C CA . ARG A 1 198 ? 29.294 20.738 -29.491 1.00 75.94 198 ARG A CA 1
ATOM 1528 C C . ARG A 1 198 ? 28.071 19.836 -29.339 1.00 75.94 198 ARG A C 1
ATOM 1530 O O . ARG A 1 198 ? 27.231 20.134 -28.501 1.00 75.94 198 ARG A O 1
ATOM 1537 N N . PHE A 1 199 ? 27.994 18.727 -30.071 1.00 72.50 199 PHE A N 1
ATOM 1538 C CA . PHE A 1 199 ? 26.933 17.730 -29.941 1.00 72.50 199 PHE A CA 1
ATOM 1539 C C . PHE A 1 199 ? 27.051 16.955 -28.627 1.00 72.50 199 PHE A C 1
ATOM 1541 O O . PHE A 1 199 ? 26.058 16.854 -27.916 1.00 72.50 199 PHE A O 1
ATOM 1548 N N . ASP A 1 200 ? 28.249 16.502 -28.249 1.00 71.50 200 ASP A N 1
ATOM 1549 C CA . ASP A 1 200 ? 28.496 15.825 -26.971 1.00 71.50 200 ASP A CA 1
ATOM 1550 C C . ASP A 1 200 ? 28.191 16.737 -25.792 1.00 71.50 200 ASP A C 1
ATOM 1552 O O . ASP A 1 200 ? 27.491 16.336 -24.864 1.00 71.50 200 ASP A O 1
ATOM 1556 N N . PHE A 1 201 ? 28.653 17.991 -25.837 1.00 72.81 201 PHE A N 1
ATOM 1557 C CA . PHE A 1 201 ? 28.361 18.944 -24.774 1.00 72.81 201 PHE A CA 1
ATOM 1558 C C . PHE A 1 201 ? 26.861 19.236 -24.684 1.00 72.81 201 PHE A C 1
ATOM 1560 O O . PHE A 1 201 ? 26.327 19.305 -23.583 1.00 72.81 201 PHE A O 1
ATOM 1567 N N . VAL A 1 202 ? 26.159 19.360 -25.816 1.00 77.62 202 VAL A N 1
ATOM 1568 C CA . VAL A 1 202 ? 24.703 19.565 -25.839 1.00 77.62 202 VAL A CA 1
ATOM 1569 C C . VAL A 1 202 ? 23.959 18.325 -25.346 1.00 77.62 202 VAL A C 1
ATOM 1571 O O . VAL A 1 202 ? 23.072 18.468 -24.512 1.00 77.62 202 VAL A O 1
ATOM 1574 N N . CYS A 1 203 ? 24.324 17.117 -25.776 1.00 69.25 203 CYS A N 1
ATOM 1575 C CA . CYS A 1 203 ? 23.722 15.868 -25.307 1.00 69.25 203 CYS A CA 1
ATOM 1576 C C . CYS A 1 203 ? 23.960 15.662 -23.811 1.00 69.25 203 CYS A C 1
ATOM 1578 O O . CYS A 1 203 ? 23.010 15.425 -23.069 1.00 69.25 203 CYS A O 1
ATOM 1580 N N . TYR A 1 204 ? 25.198 15.820 -23.346 1.00 75.44 204 TYR A N 1
ATOM 1581 C CA . TYR A 1 204 ? 25.548 15.730 -21.932 1.00 75.44 204 TYR A CA 1
ATOM 1582 C C . TYR A 1 204 ? 24.834 16.803 -21.106 1.00 75.44 204 TYR A C 1
ATOM 1584 O O . TYR A 1 204 ? 24.274 16.502 -20.055 1.00 75.44 204 TYR A O 1
ATOM 1592 N N . TYR A 1 205 ? 24.771 18.041 -21.604 1.00 78.12 205 TYR A N 1
ATOM 1593 C CA . TYR A 1 205 ? 24.038 19.128 -20.962 1.00 78.12 205 TYR A CA 1
ATOM 1594 C C . TYR A 1 205 ? 22.533 18.864 -20.923 1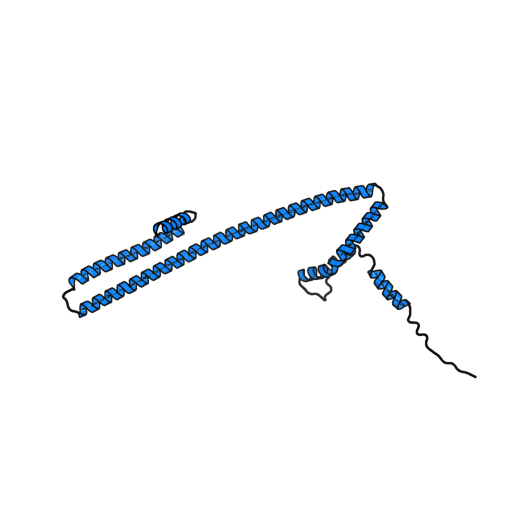.00 78.12 205 TYR A C 1
ATOM 1596 O O . TYR A 1 205 ? 21.913 19.127 -19.899 1.00 78.12 205 TYR A O 1
ATOM 1604 N N . ILE A 1 206 ? 21.932 18.319 -21.984 1.00 77.94 206 ILE A N 1
ATOM 1605 C CA . ILE A 1 206 ? 20.518 17.922 -22.004 1.00 77.94 206 ILE A CA 1
ATOM 1606 C C . ILE A 1 206 ? 20.280 16.817 -20.977 1.00 77.94 206 ILE A C 1
ATOM 1608 O O . ILE A 1 206 ? 19.360 16.942 -20.178 1.00 77.94 206 ILE A O 1
ATOM 1612 N N . VAL A 1 207 ? 21.119 15.779 -20.936 1.00 73.38 207 VAL A N 1
ATOM 1613 C CA . VAL A 1 207 ? 20.990 14.685 -19.962 1.00 73.38 207 VAL A CA 1
ATOM 1614 C C . VAL A 1 207 ? 21.132 15.214 -18.534 1.00 73.38 207 VAL A C 1
ATOM 1616 O O . VAL A 1 207 ? 20.281 14.925 -17.697 1.00 73.38 207 VAL A O 1
ATOM 1619 N N . ILE A 1 208 ? 22.133 16.053 -18.257 1.00 76.75 208 ILE A N 1
ATOM 1620 C CA . ILE A 1 208 ? 22.317 16.690 -16.947 1.00 76.75 208 ILE A CA 1
ATOM 1621 C C . ILE A 1 208 ? 21.155 17.606 -16.601 1.00 76.75 208 ILE A C 1
ATOM 1623 O O . ILE A 1 208 ? 20.681 17.579 -15.472 1.00 76.75 208 ILE A O 1
ATOM 1627 N N . LYS A 1 209 ? 20.693 18.442 -17.529 1.00 77.88 209 LYS A N 1
ATOM 1628 C CA . LYS A 1 209 ? 19.611 19.392 -17.275 1.00 77.88 209 LYS A CA 1
ATOM 1629 C C . LYS A 1 209 ? 18.302 18.655 -17.028 1.00 77.88 209 LYS A C 1
ATOM 1631 O O . LYS A 1 209 ? 17.590 19.021 -16.101 1.00 77.88 209 LYS A O 1
ATOM 1636 N N . THR A 1 210 ? 18.013 17.605 -17.793 1.00 71.12 210 THR A N 1
ATOM 1637 C CA . THR A 1 210 ? 16.870 16.714 -17.565 1.00 71.12 210 THR A CA 1
ATOM 1638 C C . THR A 1 210 ? 17.005 16.002 -16.224 1.00 71.12 210 THR A C 1
ATOM 1640 O O . THR A 1 210 ? 16.046 15.967 -15.465 1.00 71.12 210 THR A O 1
ATOM 1643 N N . PHE A 1 211 ? 18.199 15.523 -15.869 1.00 69.19 211 PHE A N 1
ATOM 1644 C CA . PHE A 1 211 ? 18.457 14.898 -14.573 1.00 69.19 211 PHE A CA 1
ATOM 1645 C C . PHE A 1 211 ? 18.271 15.879 -13.407 1.00 69.19 211 PHE A C 1
ATOM 1647 O O . PHE A 1 211 ? 17.537 15.587 -12.471 1.00 69.19 211 PHE A O 1
ATOM 1654 N N . ILE A 1 212 ? 18.860 17.075 -13.481 1.00 72.25 212 ILE A N 1
ATOM 1655 C CA . ILE A 1 212 ? 18.686 18.150 -12.496 1.00 72.25 212 ILE A CA 1
ATOM 1656 C C . ILE A 1 212 ? 17.220 18.567 -12.421 1.00 72.25 212 ILE A C 1
ATOM 1658 O O . ILE A 1 212 ? 16.715 18.788 -11.326 1.00 72.25 212 ILE A O 1
ATOM 1662 N N . SER A 1 213 ? 16.526 18.665 -13.556 1.00 69.06 213 SER A N 1
ATOM 1663 C CA . SER A 1 213 ? 15.101 18.980 -13.595 1.00 69.06 213 SER A CA 1
ATOM 1664 C C . SER A 1 213 ? 14.294 17.891 -12.891 1.00 69.06 213 SER A C 1
ATOM 1666 O O . SER A 1 213 ? 13.551 18.222 -11.977 1.00 69.06 213 SER A O 1
ATOM 1668 N N . CYS A 1 214 ? 14.525 16.609 -13.188 1.00 59.31 214 CYS A N 1
ATOM 1669 C CA . CYS A 1 214 ? 13.889 15.483 -12.499 1.00 59.31 214 CYS A CA 1
ATOM 1670 C C . CYS A 1 214 ? 14.184 15.454 -10.993 1.00 59.31 214 CYS A C 1
ATOM 1672 O O . CYS A 1 214 ? 13.271 15.235 -10.204 1.00 59.31 214 CYS A O 1
ATOM 1674 N N . VAL A 1 215 ? 15.432 15.696 -10.580 1.00 63.31 215 VAL A N 1
ATOM 1675 C CA . VAL A 1 215 ? 15.846 15.681 -9.165 1.00 63.31 215 VAL A CA 1
ATOM 1676 C C . VAL A 1 215 ? 15.306 16.894 -8.403 1.00 63.31 215 VAL A C 1
ATOM 1678 O O . VAL A 1 215 ? 14.937 16.779 -7.236 1.00 63.31 215 VAL A O 1
ATOM 1681 N N . LYS A 1 216 ? 15.236 18.066 -9.045 1.00 64.94 216 LYS A N 1
ATOM 1682 C CA . LYS A 1 216 ? 14.724 19.297 -8.431 1.00 64.94 216 LYS A CA 1
ATOM 1683 C C . LYS A 1 216 ? 13.195 19.331 -8.377 1.00 64.94 216 LYS A C 1
ATOM 1685 O O . LYS A 1 216 ? 12.651 20.033 -7.530 1.00 64.94 216 LYS A O 1
ATOM 1690 N N . PHE A 1 217 ? 12.504 18.554 -9.213 1.00 51.47 217 PHE A N 1
ATOM 1691 C CA . PHE A 1 217 ? 11.043 18.471 -9.240 1.00 51.47 217 PHE A CA 1
ATOM 1692 C C . PHE A 1 217 ? 10.485 17.401 -8.298 1.00 51.47 217 PHE A C 1
ATOM 1694 O O . PHE A 1 217 ? 9.747 16.495 -8.683 1.00 51.47 217 PHE A O 1
ATOM 1701 N N . ASN A 1 218 ? 10.783 17.561 -7.013 1.00 54.38 218 ASN A N 1
ATOM 1702 C CA . ASN A 1 218 ? 9.871 17.077 -5.993 1.00 54.38 218 ASN A CA 1
ATOM 1703 C C . ASN A 1 218 ? 8.622 17.983 -6.046 1.00 54.38 218 ASN A C 1
ATOM 1705 O O . ASN A 1 218 ? 8.708 19.164 -5.724 1.00 54.38 218 ASN A O 1
ATOM 1709 N N . SER A 1 219 ? 7.483 17.422 -6.463 1.00 53.94 219 SER A N 1
ATOM 1710 C CA . SER A 1 219 ? 6.133 18.015 -6.423 1.00 53.94 219 SER A CA 1
ATOM 1711 C C . SER A 1 219 ? 5.662 18.858 -7.637 1.00 53.94 219 SER A C 1
ATOM 1713 O O . SER A 1 219 ? 5.882 20.059 -7.736 1.00 53.94 219 SER A O 1
ATOM 1715 N N . LEU A 1 220 ? 4.876 18.201 -8.506 1.00 50.88 220 LEU A N 1
ATOM 1716 C CA . LEU A 1 220 ? 3.664 18.702 -9.196 1.00 50.88 220 LEU A CA 1
ATOM 1717 C C . LEU A 1 220 ? 3.682 19.259 -10.645 1.00 50.88 220 LEU A C 1
ATOM 1719 O O . LEU A 1 220 ? 2.618 19.250 -11.254 1.00 50.88 220 LEU A O 1
ATOM 1723 N N . SER A 1 221 ? 4.793 19.658 -11.276 1.00 53.03 221 SER A N 1
ATOM 1724 C CA . SER A 1 221 ? 4.726 20.278 -12.632 1.00 53.03 221 SER A CA 1
ATOM 1725 C C . SER A 1 221 ? 5.089 19.347 -13.793 1.00 53.03 221 SER A C 1
ATOM 1727 O O . SER A 1 221 ? 4.713 19.614 -14.931 1.00 53.03 221 SER A O 1
ATOM 1729 N N . THR A 1 222 ? 5.749 18.213 -13.541 1.00 52.94 222 THR A N 1
ATOM 1730 C CA . THR A 1 222 ? 6.138 17.262 -14.603 1.00 52.94 222 THR A CA 1
ATOM 1731 C C . THR A 1 222 ? 4.947 16.573 -15.269 1.00 52.94 222 THR A C 1
ATOM 1733 O O . THR A 1 222 ? 5.036 16.201 -16.438 1.00 52.94 222 THR A O 1
ATOM 1736 N N . ALA A 1 223 ? 3.803 16.465 -14.585 1.00 53.00 223 ALA A N 1
ATOM 1737 C CA . ALA A 1 223 ? 2.571 15.996 -15.215 1.00 53.00 223 ALA A CA 1
ATOM 1738 C C . ALA A 1 223 ? 2.098 16.950 -16.329 1.00 53.00 223 ALA A C 1
ATOM 1740 O O . ALA A 1 223 ? 1.563 16.494 -17.335 1.00 53.00 223 ALA A O 1
ATOM 1741 N N . ILE A 1 224 ? 2.334 18.257 -16.184 1.00 60.03 224 ILE A N 1
ATOM 1742 C CA . ILE A 1 224 ? 1.922 19.267 -17.166 1.00 60.03 224 ILE A CA 1
ATOM 1743 C C . ILE A 1 224 ? 2.915 19.315 -18.335 1.00 60.03 224 ILE A C 1
ATOM 1745 O O . ILE A 1 224 ? 2.487 19.351 -19.487 1.00 60.03 224 ILE A O 1
ATOM 1749 N N . ASP A 1 225 ? 4.222 19.223 -18.071 1.00 53.78 225 ASP A N 1
ATOM 1750 C CA . ASP A 1 225 ? 5.237 19.301 -19.132 1.00 53.78 225 ASP A CA 1
ATOM 1751 C C . ASP A 1 225 ? 5.276 18.060 -20.035 1.00 53.78 225 ASP A C 1
ATOM 1753 O O . ASP A 1 225 ? 5.443 18.200 -21.246 1.00 53.78 225 ASP A O 1
ATOM 1757 N N . ILE A 1 226 ? 5.043 16.850 -19.506 1.00 58.66 226 ILE A N 1
ATOM 1758 C CA . ILE A 1 226 ? 4.925 15.645 -20.351 1.00 58.66 226 ILE A CA 1
ATOM 1759 C C . ILE A 1 226 ? 3.693 15.747 -21.266 1.00 58.66 226 ILE A C 1
ATOM 1761 O O . ILE A 1 226 ? 3.770 15.397 -22.445 1.00 58.66 226 ILE A O 1
ATOM 1765 N N . TYR A 1 227 ? 2.578 16.293 -20.762 1.00 52.66 227 TYR A N 1
ATOM 1766 C CA . TYR A 1 227 ? 1.391 16.566 -21.578 1.00 52.66 227 TYR A CA 1
ATOM 1767 C C . TYR A 1 227 ? 1.661 17.622 -22.659 1.00 52.66 227 TYR A C 1
ATOM 1769 O O . TYR A 1 227 ? 1.196 17.469 -23.790 1.00 52.66 227 TYR A O 1
ATOM 1777 N N . LEU A 1 228 ? 2.434 18.667 -22.351 1.00 59.12 228 LEU A N 1
ATOM 1778 C CA . LEU A 1 228 ? 2.790 19.692 -23.334 1.00 59.12 228 LEU A CA 1
ATOM 1779 C C . LEU A 1 228 ? 3.744 19.150 -24.410 1.00 59.12 228 LEU A C 1
ATOM 1781 O O . LEU A 1 228 ? 3.598 19.476 -25.590 1.00 59.12 228 LEU A O 1
ATOM 1785 N N . PHE A 1 229 ? 4.681 18.280 -24.027 1.00 58.34 229 PHE A N 1
ATOM 1786 C CA . PHE A 1 229 ? 5.639 17.684 -24.957 1.00 58.34 229 PHE A CA 1
ATOM 1787 C C . PHE A 1 229 ? 4.963 16.690 -25.911 1.00 58.34 229 PHE A C 1
ATOM 1789 O O . PHE A 1 229 ? 5.214 16.726 -27.115 1.00 58.34 229 PHE A O 1
ATOM 1796 N N . HIS A 1 230 ? 4.020 15.876 -25.420 1.00 53.72 230 HIS A N 1
ATOM 1797 C CA . HIS A 1 230 ? 3.241 14.977 -26.278 1.00 53.72 230 HIS A CA 1
ATOM 1798 C C . HIS A 1 230 ? 2.348 15.738 -27.273 1.00 53.72 230 HIS A C 1
ATOM 1800 O O . HIS A 1 230 ? 2.105 15.255 -28.374 1.00 53.72 230 HIS A O 1
ATOM 1806 N N . LYS A 1 231 ? 1.878 16.942 -26.922 1.00 52.31 231 LYS A N 1
ATOM 1807 C CA . LYS A 1 231 ? 1.057 17.774 -27.817 1.00 52.31 231 LYS A CA 1
ATOM 1808 C C . LYS A 1 231 ? 1.865 18.565 -28.851 1.00 52.31 231 LYS A C 1
ATOM 1810 O O . LYS A 1 231 ? 1.282 19.093 -29.785 1.00 52.31 231 LYS A O 1
ATOM 1815 N N . THR A 1 232 ? 3.178 18.683 -28.663 1.00 61.03 232 THR A N 1
ATOM 1816 C CA . THR A 1 232 ? 4.058 19.407 -29.596 1.00 61.03 232 THR A CA 1
ATOM 1817 C C . THR A 1 232 ? 4.708 18.461 -30.613 1.00 61.03 232 THR A C 1
ATOM 1819 O O . THR A 1 232 ? 5.104 18.896 -31.688 1.00 61.03 232 THR A O 1
ATOM 1822 N N . CYS A 1 233 ? 4.801 17.166 -30.295 1.00 44.28 233 CYS A N 1
ATOM 1823 C CA . CYS A 1 233 ? 5.349 16.138 -31.188 1.00 44.28 233 CYS A CA 1
ATOM 1824 C C . CYS A 1 233 ? 4.307 15.423 -32.069 1.00 44.28 233 CYS A C 1
ATOM 1826 O O . CYS A 1 233 ? 4.686 14.510 -32.803 1.00 44.28 233 CYS A O 1
ATOM 1828 N N . LEU A 1 234 ? 3.028 15.801 -31.991 1.00 41.56 2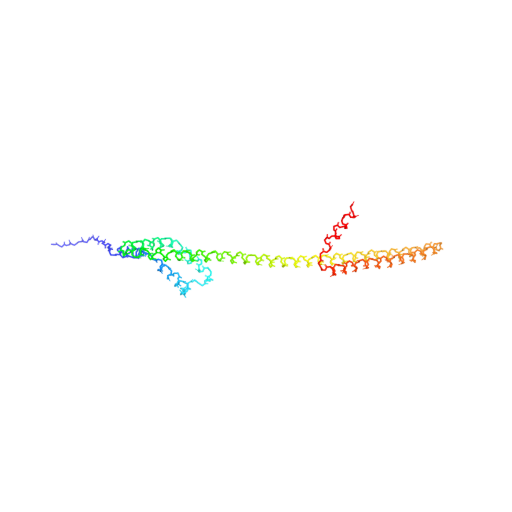34 LEU A N 1
ATOM 1829 C CA . LEU A 1 234 ? 1.929 15.242 -32.786 1.00 41.56 234 LEU A CA 1
ATOM 1830 C C . LEU A 1 234 ? 1.275 16.367 -33.588 1.00 41.56 234 LEU A C 1
ATOM 1832 O O . LEU A 1 234 ? 1.061 16.163 -34.801 1.00 41.56 234 LEU A O 1
#

Sequence (234 aa):
MAETSNGNGVYVDEEEQEVVKLKQKTQRVKETLPEVLNRIASAILFPEPAYSGSLLRRIKLSVADHAPLLPEASKNSARDVLLWTRRGTPFRPLFVISVGTVTFVALTALLVFMLFFLAATINAIVISLLISLAAAGGFLALFFAFVTAIYIGALAIAIFAISVTTFWSIVAILIITGNKLFGHLILFSFLFHTLCFRFDFVCYYIVIKTFISCVKFNSLSTAIDIYLFHKTCL

pLDDT: mean 74.05, std 16.1, range [38.47, 97.5]

Radius of gyration: 46.44 Å; chains: 1; bounding box: 91×117×96 Å

Foldseek 3Di:
DDDDDDDDDPPPDPVVVVVVVVVVVVVVPQCAPVNLVVVLVCCLVPPDPPDPDDSVVSNVVSCVVCVVVVVSNVVVVVVVLVVVCVVDDVVSVVVCVVVVVVVVVVVVVVVVVVVVVVVVVVVVVVVVVVVVVVVVVLVVVLVVLVVVLVVLLVVLVVVLVVLVVVLVVVVVVVVVVDDPCPVVNVVVVVVSVVVSVVVNCVSVCVSVVVNCVSVVPPDDCVVVVVVVVVVVVD

Secondary structure (DSSP, 8-state):
-------------HHHHHHHHHHHHHHTS---HHHHHHHHHHHHHS--TT----HHHHHHHHHHHHTTHHHHHHHHHHHHHHHHHHTS-THHHHHHHHHHHHHHHHHHHHHHHHHHHHHHHHHHHHHHHHHHHHHHHHHHHHHHHHHHHHHHHHHHHHHHHHHHHHHHHHHHHHHHH-SSSHHHHHHHHHHHHHHHHHHHHHHHHHHHHHHHHHHH--SSSHHHHHHHHHHH--

Organism: Glycine max (NCBI:txid3847)